Protein AF-A0A7C6UZV5-F1 (afdb_monomer)

Radius of gyration: 51.2 Å; Cα contacts (8 Å, |Δi|>4): 213; chains: 1; bounding box: 109×42×139 Å

Secondary structure (DSSP, 8-state):
-HHHHHHHHHHHHHHHHHHHHHHHHHHHHHHHHHHHHHHHHHHHHHHHHHHHHHHHHHHHHHHHHHHHHHHHHHHHHHHHHHHHHHHHHHHHHHHHHHHHHHHHHHHHHHH-SHHHHHHHHHHHHHHHTT-HHHHHHTB---TTSSS----HHHHHHHHHHHEEEEEEEEEEEEPGGG-GGGTTSEEEEEEEEEEEPTT---TTS-PPSEEEEEEEEEEEETTTTEEEEEEEE---

Foldseek 3Di:
DVVVVVVVVVVVVVVVVVVVVVVVVVVVVVVVVVVVVVVVVVVVVVVVVVVVVVVVVVVVVVVVVVVVVVVVVVVVVVVVVVVVVVVVVVVVVVVVLLVVLVVVVVVCVVVDCVQLVVLVVVLQVCLLVLVLVSNLVLEDADPPPPDPPDDSVRSSVCSVQFFNHKDWPDKDWDRQPPDPPQRSWGKIWTKIQTDTDPPDPDCPPVDDHGIDIKIWTWDQDPVVRGIGTHDIGDDD

Solvent-accessible surface area (backbone atoms only — not comparable to full-atom values): 13038 Å² total; per-residue (Å²): 110,73,70,56,54,52,52,53,52,50,53,51,50,52,53,51,51,54,52,51,50,52,53,50,50,54,48,54,52,51,51,53,52,48,53,50,52,49,53,50,50,55,51,50,52,52,49,53,55,50,53,52,50,51,52,53,50,51,53,51,49,48,54,51,51,53,50,53,51,50,52,51,51,49,53,50,52,57,49,52,54,49,48,52,51,51,52,54,50,49,52,52,49,50,56,51,49,52,54,49,41,55,48,51,53,52,48,41,69,72,73,50,54,65,76,58,50,44,36,56,48,52,31,43,52,20,52,56,71,67,38,36,72,59,27,49,72,38,44,52,73,44,93,86,43,96,63,78,86,64,51,74,64,58,49,34,54,49,47,68,49,41,44,60,40,64,41,81,76,46,76,43,83,50,69,58,90,79,39,88,93,46,65,80,53,49,36,30,44,33,33,34,39,29,41,57,34,88,91,50,92,64,81,78,61,90,72,56,74,39,81,37,73,34,39,35,31,49,43,77,37,80,91,74,74,40,54,24,38,36,45,78,44,64,90,129

Nearest PDB structures (foldseek):
  7aed-assembly1_A  TM=4.979E-01  e=3.899E-02  Enterococcus faecalis
  7aed-assembly1_B  TM=4.874E-01  e=8.347E-02  Enterococcus faecalis

Mean predicted aligned error: 13.05 Å

Structure (mmCIF, N/CA/C/O backbone):
data_AF-A0A7C6UZV5-F1
#
_entry.id   AF-A0A7C6UZV5-F1
#
loop_
_atom_site.group_PDB
_atom_site.id
_atom_site.type_symbol
_atom_site.label_atom_id
_atom_site.label_alt_id
_atom_site.label_comp_id
_atom_site.label_asym_id
_atom_site.label_entity_id
_atom_site.label_seq_id
_atom_site.pdbx_PDB_ins_code
_atom_site.Cartn_x
_atom_site.Cartn_y
_atom_site.Cartn_z
_atom_site.occupancy
_atom_site.B_iso_or_equiv
_atom_site.auth_seq_id
_atom_site.auth_comp_id
_atom_site.auth_asym_id
_atom_site.auth_atom_id
_atom_site.pdbx_PDB_model_num
ATOM 1 N N . MET A 1 1 ? 84.292 -11.876 -99.675 1.00 59.47 1 MET A N 1
ATOM 2 C CA . MET A 1 1 ? 83.113 -10.995 -99.495 1.00 59.47 1 MET A CA 1
ATOM 3 C C . MET A 1 1 ? 81.825 -11.752 -99.146 1.00 59.47 1 MET A C 1
ATOM 5 O O . MET A 1 1 ? 81.249 -11.429 -98.121 1.00 59.47 1 MET A O 1
ATOM 9 N N . LYS A 1 2 ? 81.407 -12.809 -99.872 1.00 67.00 2 LYS A N 1
ATOM 10 C CA . LYS A 1 2 ? 80.169 -13.574 -99.559 1.00 67.00 2 LYS A CA 1
ATOM 11 C C . LYS A 1 2 ? 80.107 -14.186 -98.138 1.00 67.00 2 LYS A C 1
ATOM 13 O O . LYS A 1 2 ? 79.058 -14.149 -97.511 1.00 67.00 2 LYS A O 1
ATOM 18 N N . LYS A 1 3 ? 81.233 -14.687 -97.603 1.00 72.75 3 LYS A N 1
ATOM 19 C CA . LYS A 1 3 ? 81.310 -15.270 -96.242 1.00 72.75 3 LYS A CA 1
ATOM 20 C C . LYS A 1 3 ? 81.143 -14.235 -95.113 1.00 72.75 3 LYS A C 1
ATOM 22 O O . LYS A 1 3 ? 80.551 -14.556 -94.096 1.00 72.75 3 LYS A 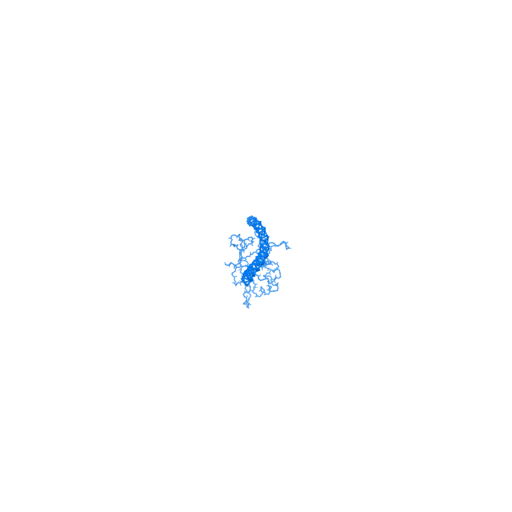O 1
ATOM 27 N N . LEU A 1 4 ? 81.623 -13.001 -95.305 1.00 78.50 4 LEU A N 1
ATOM 28 C CA . LEU A 1 4 ? 81.478 -11.919 -94.318 1.00 78.50 4 LEU A CA 1
ATOM 29 C C . LEU A 1 4 ? 80.046 -11.380 -94.279 1.00 78.50 4 LEU A C 1
ATOM 31 O O . LEU A 1 4 ? 79.516 -11.160 -93.198 1.00 78.50 4 LEU A O 1
ATOM 35 N N . VAL A 1 5 ? 79.396 -11.248 -95.441 1.00 81.44 5 VAL A N 1
ATOM 36 C CA . VAL A 1 5 ? 77.974 -10.870 -95.521 1.00 81.44 5 VAL A CA 1
ATOM 37 C C . VAL A 1 5 ? 77.102 -11.879 -94.768 1.00 81.44 5 VAL A C 1
ATOM 39 O O . VAL A 1 5 ? 76.238 -11.475 -94.002 1.00 81.44 5 VAL A O 1
ATOM 42 N N . LEU A 1 6 ? 77.375 -13.181 -94.908 1.00 84.06 6 LEU A N 1
ATOM 43 C CA . LEU A 1 6 ? 76.650 -14.230 -94.183 1.00 84.06 6 LEU A CA 1
ATOM 44 C C . LEU A 1 6 ? 76.787 -14.092 -92.654 1.00 84.06 6 LEU A C 1
ATOM 46 O O . LEU A 1 6 ? 75.797 -14.229 -91.944 1.00 84.06 6 LEU A O 1
ATOM 50 N N . ILE A 1 7 ? 77.994 -13.798 -92.157 1.00 86.00 7 ILE A N 1
ATOM 51 C CA . ILE A 1 7 ? 78.267 -13.618 -90.719 1.00 86.00 7 ILE A CA 1
ATOM 52 C C . ILE A 1 7 ? 77.548 -12.378 -90.174 1.00 86.00 7 ILE A C 1
ATOM 54 O O . ILE A 1 7 ? 76.948 -12.440 -89.104 1.00 86.00 7 ILE A O 1
ATOM 58 N N . VAL A 1 8 ? 77.562 -11.267 -90.917 1.00 86.38 8 VAL A N 1
ATOM 59 C CA . VAL A 1 8 ? 76.868 -10.027 -90.527 1.00 86.38 8 VAL A CA 1
ATOM 60 C C . VAL A 1 8 ? 75.351 -10.227 -90.498 1.00 86.38 8 VAL A C 1
ATOM 62 O O . VAL A 1 8 ? 74.698 -9.799 -89.551 1.00 86.38 8 VAL A O 1
ATOM 65 N N . VAL A 1 9 ? 74.787 -10.929 -91.487 1.00 86.06 9 VAL A N 1
ATOM 66 C CA . VAL A 1 9 ? 73.356 -11.274 -91.510 1.00 86.06 9 VAL A CA 1
ATOM 67 C C . VAL A 1 9 ? 72.989 -12.195 -90.341 1.00 86.06 9 VAL A C 1
ATOM 69 O O . VAL A 1 9 ? 71.947 -12.000 -89.721 1.00 86.06 9 VAL A O 1
ATOM 72 N N . TRP A 1 10 ? 73.854 -13.149 -89.985 1.00 88.88 10 TRP A N 1
ATOM 73 C CA . TRP A 1 10 ? 73.653 -14.015 -88.818 1.00 88.88 10 TRP A CA 1
ATOM 74 C C . TRP A 1 10 ? 73.690 -13.251 -87.491 1.00 88.88 10 TRP A C 1
ATOM 76 O O . TRP A 1 10 ? 72.832 -13.472 -86.641 1.00 88.88 10 TRP A O 1
ATOM 86 N N . LEU A 1 11 ? 74.638 -12.326 -87.316 1.00 88.50 11 LEU A N 1
ATOM 87 C CA . LEU A 1 11 ? 74.699 -11.459 -86.134 1.00 88.50 11 LEU A CA 1
ATOM 88 C C . LEU A 1 11 ? 73.460 -10.570 -86.014 1.00 88.50 11 LEU A C 1
ATOM 90 O O . LEU A 1 11 ? 72.931 -10.407 -84.918 1.00 88.50 11 LEU A O 1
ATOM 94 N N . LEU A 1 12 ? 72.972 -10.035 -87.136 1.00 88.38 12 LEU A N 1
ATOM 95 C CA . LEU A 1 12 ? 71.755 -9.230 -87.166 1.00 88.38 12 LEU A CA 1
ATOM 96 C C . LEU A 1 12 ? 70.527 -10.071 -86.799 1.00 88.38 12 LEU A C 1
ATOM 98 O O . LEU A 1 12 ? 69.726 -9.638 -85.978 1.00 88.38 12 LEU A O 1
ATOM 102 N N . LEU A 1 13 ? 70.410 -11.292 -87.331 1.00 89.38 13 LEU A N 1
ATOM 103 C CA . LEU A 1 13 ? 69.350 -12.228 -86.946 1.00 89.38 13 LEU A CA 1
ATOM 104 C C . LEU A 1 13 ? 69.392 -12.547 -85.449 1.00 89.38 13 LEU A C 1
ATOM 106 O O . LEU A 1 13 ? 68.361 -12.457 -84.790 1.00 89.38 13 LEU A O 1
ATOM 110 N N . ILE A 1 14 ? 70.566 -12.859 -84.892 1.00 91.44 14 ILE A N 1
ATOM 111 C CA . ILE A 1 14 ? 70.721 -13.120 -83.453 1.00 91.44 14 ILE A CA 1
ATOM 112 C C . ILE A 1 14 ? 70.315 -11.890 -82.632 1.00 91.44 14 ILE A C 1
ATOM 114 O O . ILE A 1 14 ? 69.563 -12.028 -81.671 1.00 91.44 14 ILE A O 1
ATOM 118 N N . ALA A 1 15 ? 70.753 -10.690 -83.020 1.00 90.50 15 ALA A N 1
ATOM 119 C CA . ALA A 1 15 ? 70.373 -9.453 -82.340 1.00 90.50 15 ALA A CA 1
ATOM 120 C C . ALA A 1 15 ? 68.851 -9.229 -82.370 1.00 90.50 15 ALA A C 1
ATOM 122 O O . ALA A 1 15 ? 68.259 -8.895 -81.345 1.00 90.50 15 ALA A O 1
ATOM 123 N N . VAL A 1 16 ? 68.204 -9.486 -83.511 1.00 91.12 16 VAL A N 1
ATOM 124 C CA . VAL A 1 16 ? 66.741 -9.432 -83.645 1.00 91.12 16 VAL A CA 1
ATOM 125 C C . VAL A 1 16 ? 66.068 -10.456 -82.730 1.00 91.12 16 VAL A C 1
ATOM 127 O O . VAL A 1 16 ? 65.124 -10.101 -82.033 1.00 91.12 16 VAL A O 1
ATOM 130 N N . PHE A 1 17 ? 66.564 -11.694 -82.659 1.00 93.00 17 PHE A N 1
ATOM 131 C CA . PHE A 1 17 ? 66.017 -12.716 -81.759 1.00 93.00 17 PHE A CA 1
ATOM 132 C C . PHE A 1 17 ? 66.157 -12.345 -80.278 1.00 93.00 17 PHE A C 1
ATOM 134 O O . PHE A 1 17 ? 65.220 -12.563 -79.515 1.00 93.00 17 PHE A O 1
ATOM 141 N N . VAL A 1 18 ? 67.283 -11.754 -79.865 1.00 91.19 18 VAL A N 1
ATOM 142 C CA . VAL A 1 18 ? 67.487 -11.293 -78.480 1.00 91.19 18 VAL A CA 1
ATOM 143 C C . VAL A 1 18 ? 66.518 -10.161 -78.133 1.00 91.19 18 VAL A C 1
ATOM 145 O O . VAL A 1 18 ? 65.875 -10.212 -77.087 1.00 91.19 18 VAL A O 1
ATOM 148 N N . VAL A 1 19 ? 66.362 -9.174 -79.021 1.00 92.69 19 VAL A N 1
ATOM 149 C CA . VAL A 1 19 ? 65.417 -8.062 -78.823 1.00 92.69 19 VAL A CA 1
ATOM 150 C C . VAL A 1 19 ? 63.972 -8.561 -78.801 1.00 92.69 19 VAL A C 1
ATOM 152 O O . VAL A 1 19 ? 63.205 -8.151 -77.936 1.00 92.69 19 VAL A O 1
ATOM 155 N N . LEU A 1 20 ? 63.599 -9.476 -79.701 1.00 92.44 20 LEU A N 1
ATOM 156 C CA . LEU A 1 20 ? 62.264 -10.076 -79.717 1.00 92.44 20 LEU A CA 1
ATOM 157 C C . LEU A 1 20 ? 61.981 -10.865 -78.437 1.00 92.44 20 LEU A C 1
ATOM 159 O O . LEU A 1 20 ? 60.900 -10.727 -77.877 1.00 92.44 20 LEU A O 1
ATOM 163 N N . ASN A 1 21 ? 62.943 -11.648 -77.945 1.00 94.12 21 ASN A N 1
ATOM 164 C CA . ASN A 1 21 ? 62.780 -12.394 -76.699 1.00 94.12 21 ASN A CA 1
ATOM 165 C C . ASN A 1 21 ? 62.616 -11.448 -75.496 1.00 94.12 21 ASN A C 1
ATOM 167 O O . ASN A 1 21 ? 61.710 -11.627 -74.689 1.00 94.12 21 ASN A O 1
ATOM 171 N N . TYR A 1 22 ? 63.419 -10.382 -75.427 1.00 93.62 22 TYR A N 1
ATOM 172 C CA . TYR A 1 22 ? 63.267 -9.352 -74.398 1.00 93.62 22 TYR A CA 1
ATOM 173 C C . TYR A 1 22 ? 61.902 -8.652 -74.466 1.00 93.62 22 TYR A C 1
ATOM 175 O O . TYR A 1 22 ? 61.267 -8.455 -73.437 1.00 93.62 22 TYR A O 1
ATOM 183 N N . LEU A 1 23 ? 61.419 -8.316 -75.667 1.00 92.00 23 LEU A N 1
ATOM 184 C CA . LEU A 1 23 ? 60.098 -7.707 -75.853 1.00 92.00 23 LEU A CA 1
ATOM 185 C C . LEU A 1 23 ? 58.957 -8.647 -75.448 1.00 92.00 23 LEU A C 1
ATOM 187 O O . LEU A 1 23 ? 57.962 -8.186 -74.897 1.00 92.00 23 LEU A O 1
ATOM 191 N N . ILE A 1 24 ? 59.087 -9.950 -75.712 1.00 93.31 24 ILE A N 1
ATOM 192 C CA . ILE A 1 24 ? 58.107 -10.950 -75.271 1.00 93.31 24 ILE A CA 1
ATOM 193 C C . ILE A 1 24 ? 58.112 -11.052 -73.744 1.00 93.31 24 ILE A C 1
ATOM 195 O O . ILE A 1 24 ? 57.044 -11.015 -73.141 1.00 93.31 24 ILE A O 1
ATOM 199 N N . TRP A 1 25 ? 59.293 -11.113 -73.126 1.00 94.31 25 TRP A N 1
ATOM 200 C CA . TRP A 1 25 ? 59.437 -11.155 -71.671 1.00 94.31 25 TRP A CA 1
ATOM 201 C C . TRP A 1 25 ? 58.883 -9.894 -70.989 1.00 94.31 25 TRP A C 1
ATOM 203 O O . TRP A 1 25 ? 58.118 -10.003 -70.035 1.00 94.31 25 TRP A O 1
ATOM 213 N N . ASP A 1 26 ? 59.194 -8.703 -71.510 1.00 93.56 26 ASP A N 1
ATOM 214 C CA . ASP A 1 26 ? 58.668 -7.426 -71.005 1.00 93.56 26 ASP A CA 1
ATOM 215 C C . ASP A 1 26 ? 57.141 -7.347 -71.149 1.00 93.56 26 ASP A C 1
ATOM 217 O O . ASP A 1 26 ? 56.450 -6.888 -70.239 1.00 93.56 26 ASP A O 1
ATOM 221 N N . ARG A 1 27 ? 56.590 -7.848 -72.264 1.00 93.56 27 ARG A N 1
ATOM 222 C CA . ARG A 1 27 ? 55.137 -7.930 -72.456 1.00 93.56 27 ARG A CA 1
ATOM 223 C C . ARG A 1 27 ? 54.489 -8.872 -71.444 1.00 93.56 27 ARG A C 1
ATOM 225 O O . ARG A 1 27 ? 53.498 -8.488 -70.837 1.00 93.56 27 ARG A O 1
ATOM 232 N N . GLU A 1 28 ? 55.041 -10.068 -71.253 1.00 92.69 28 GLU A N 1
ATOM 233 C CA . GLU A 1 28 ? 54.502 -11.057 -70.313 1.00 92.69 28 GLU A CA 1
ATOM 234 C C . GLU A 1 28 ? 54.578 -10.557 -68.863 1.00 92.69 28 GLU A C 1
ATOM 236 O O . GLU A 1 28 ? 53.650 -10.765 -68.083 1.00 92.69 28 GLU A O 1
ATOM 241 N N . ASN A 1 29 ? 55.654 -9.853 -68.494 1.00 93.25 29 ASN A N 1
ATOM 242 C CA . ASN A 1 29 ? 55.777 -9.278 -67.158 1.00 93.25 29 ASN A CA 1
ATOM 243 C C . ASN A 1 29 ? 54.750 -8.161 -66.928 1.00 93.25 29 ASN A C 1
ATOM 245 O O . ASN A 1 29 ? 54.089 -8.140 -65.895 1.00 93.25 29 ASN A O 1
ATOM 249 N N . LYS A 1 30 ? 54.548 -7.284 -67.920 1.00 92.12 30 LYS A N 1
ATOM 250 C CA . LYS A 1 30 ? 53.507 -6.245 -67.868 1.00 92.12 30 LYS A CA 1
ATOM 251 C C . LYS A 1 30 ? 52.099 -6.827 -67.809 1.00 92.12 30 LYS A C 1
ATOM 253 O O . LYS A 1 30 ? 51.257 -6.282 -67.110 1.00 92.12 30 LYS A O 1
ATOM 258 N N . GLU A 1 31 ? 51.837 -7.916 -68.525 1.00 93.12 31 GLU A N 1
ATOM 259 C CA . GLU A 1 31 ? 50.54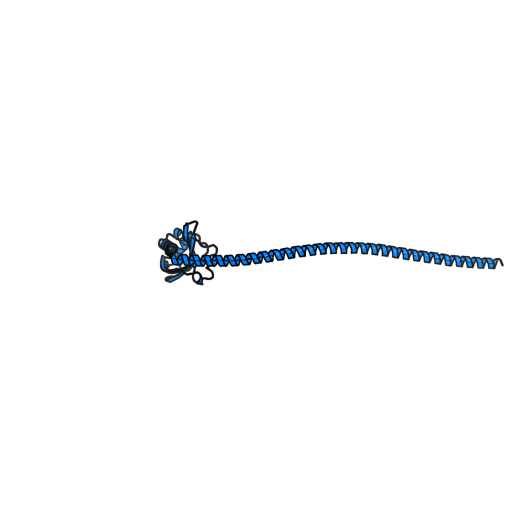4 -8.606 -68.501 1.00 93.12 31 GLU A CA 1
ATOM 260 C C . GLU A 1 31 ? 50.256 -9.195 -67.111 1.00 93.12 31 GLU A C 1
ATOM 262 O O . GLU A 1 31 ? 49.177 -8.971 -66.567 1.00 93.12 31 GLU A O 1
ATOM 267 N N . LYS A 1 32 ? 51.257 -9.819 -66.475 1.00 92.25 32 LYS A N 1
ATOM 268 C CA . LYS A 1 32 ? 51.162 -10.292 -65.081 1.00 92.25 32 LYS A CA 1
ATOM 269 C C . LYS A 1 32 ? 50.958 -9.156 -64.080 1.00 92.25 32 LYS A C 1
ATOM 271 O O . LYS A 1 32 ? 50.173 -9.300 -63.144 1.00 92.25 32 LYS A O 1
ATOM 276 N N . ASP A 1 33 ? 51.643 -8.028 -64.265 1.00 91.88 33 ASP A N 1
ATOM 277 C CA . ASP A 1 33 ? 51.462 -6.850 -63.413 1.00 91.88 33 ASP A CA 1
ATOM 278 C C . ASP A 1 33 ? 50.042 -6.277 -63.555 1.00 91.88 33 ASP A C 1
ATOM 280 O O . ASP A 1 33 ? 49.423 -5.917 -62.554 1.00 91.88 33 ASP A O 1
ATOM 284 N N . ILE A 1 34 ? 49.495 -6.241 -64.777 1.00 91.25 34 ILE A N 1
ATOM 285 C CA . ILE A 1 34 ? 48.116 -5.808 -65.042 1.00 91.25 34 ILE A CA 1
ATOM 286 C C . ILE A 1 34 ? 47.112 -6.759 -64.383 1.00 91.25 34 ILE A C 1
ATOM 288 O O . ILE A 1 34 ? 46.260 -6.283 -63.639 1.00 91.25 34 ILE A O 1
ATOM 292 N N . GLU A 1 35 ? 47.235 -8.077 -64.569 1.00 92.00 35 GLU A N 1
ATOM 293 C CA . GLU A 1 35 ? 46.353 -9.059 -63.913 1.00 92.00 35 GLU A CA 1
ATOM 294 C C . GLU A 1 35 ? 46.406 -8.948 -62.383 1.00 92.00 35 GLU A C 1
ATOM 296 O O . GLU A 1 35 ? 45.376 -8.979 -61.705 1.00 92.00 35 GLU A O 1
ATOM 301 N N . SER A 1 36 ? 47.606 -8.780 -61.821 1.00 91.50 36 SER A N 1
ATOM 302 C CA . SER A 1 36 ? 47.796 -8.583 -60.383 1.00 91.50 36 SER A CA 1
ATOM 303 C C . SER A 1 36 ? 47.065 -7.330 -59.898 1.00 91.50 36 SER A C 1
ATOM 305 O O . SER A 1 36 ? 46.286 -7.398 -58.942 1.00 91.50 36 SER A O 1
ATOM 307 N N . LEU A 1 37 ? 47.240 -6.202 -60.596 1.00 90.50 37 LEU A N 1
ATOM 308 C CA . LEU A 1 37 ? 46.565 -4.943 -60.284 1.00 90.50 37 LEU A CA 1
ATOM 309 C C . LEU A 1 37 ? 45.044 -5.039 -60.440 1.00 90.50 37 LEU A C 1
ATOM 311 O O . LEU A 1 37 ? 44.319 -4.519 -59.591 1.00 90.50 37 LEU A O 1
ATOM 315 N N . GLU A 1 38 ? 44.544 -5.720 -61.470 1.00 91.06 38 GLU A N 1
ATOM 316 C CA . GLU A 1 38 ? 43.113 -5.964 -61.664 1.00 91.06 38 GLU A CA 1
ATOM 317 C C . GLU A 1 38 ? 42.532 -6.819 -60.535 1.00 91.06 38 GLU A C 1
ATOM 319 O O . GLU A 1 38 ? 41.488 -6.467 -59.980 1.00 91.06 38 GLU A O 1
ATOM 324 N N . SER A 1 39 ? 43.230 -7.882 -60.123 1.00 88.25 39 SER A N 1
ATOM 325 C CA . SER A 1 39 ? 42.804 -8.732 -59.005 1.00 88.25 39 SER A CA 1
ATOM 326 C C . SER A 1 39 ? 42.767 -7.963 -57.679 1.00 88.25 39 SER A C 1
ATOM 328 O O . SER A 1 39 ? 41.801 -8.075 -56.917 1.00 88.25 39 SER A O 1
ATOM 330 N N . LEU A 1 40 ? 43.775 -7.119 -57.424 1.00 90.56 40 LEU A N 1
ATOM 331 C CA . LEU A 1 40 ? 43.843 -6.265 -56.242 1.00 90.56 40 LEU A CA 1
ATOM 332 C C . LEU A 1 40 ? 42.727 -5.224 -56.260 1.00 90.56 40 LEU A C 1
ATOM 334 O O . LEU A 1 40 ? 42.087 -4.994 -55.238 1.00 90.56 40 LEU A O 1
ATOM 338 N N . ASN A 1 41 ? 42.448 -4.625 -57.416 1.00 91.38 41 ASN A N 1
ATOM 339 C CA . ASN A 1 41 ? 41.370 -3.658 -57.563 1.00 91.38 41 ASN A CA 1
ATOM 340 C C . ASN A 1 41 ? 39.993 -4.313 -57.358 1.00 91.38 41 ASN A C 1
ATOM 342 O O . ASN A 1 41 ? 39.162 -3.790 -56.617 1.00 91.38 41 ASN A O 1
ATOM 346 N N . ALA A 1 42 ? 39.770 -5.500 -57.928 1.00 89.12 42 ALA A N 1
ATOM 347 C CA . ALA A 1 42 ? 38.547 -6.274 -57.725 1.00 89.12 42 ALA A CA 1
ATOM 348 C C . ALA A 1 42 ? 38.352 -6.658 -56.244 1.00 89.12 42 ALA A C 1
ATOM 350 O O . ALA A 1 42 ? 37.267 -6.453 -55.686 1.00 89.12 42 ALA A O 1
ATOM 351 N N . SER A 1 43 ? 39.411 -7.130 -55.579 1.00 90.12 43 SER A N 1
ATOM 352 C CA . SER A 1 43 ? 39.421 -7.442 -54.142 1.00 90.12 43 SER A CA 1
ATOM 353 C C . SER A 1 43 ? 39.141 -6.209 -53.273 1.00 90.12 43 SER A C 1
ATOM 355 O O . SER A 1 43 ? 38.274 -6.237 -52.392 1.00 90.12 43 SER A O 1
ATOM 357 N N . ASN A 1 44 ? 39.803 -5.087 -53.564 1.00 90.50 44 ASN A N 1
ATOM 358 C CA . ASN A 1 44 ? 39.600 -3.827 -52.854 1.00 90.50 44 ASN A CA 1
ATOM 359 C C . ASN A 1 44 ? 38.178 -3.298 -53.050 1.00 90.50 44 ASN A C 1
ATOM 361 O O . ASN A 1 44 ? 37.546 -2.888 -52.080 1.00 90.50 44 ASN A O 1
ATOM 365 N N . SER A 1 45 ? 37.631 -3.370 -54.267 1.00 89.62 45 SER A N 1
ATOM 366 C CA . SER A 1 45 ? 36.246 -2.966 -54.541 1.00 89.62 45 SER A CA 1
ATOM 367 C C . SER A 1 45 ? 35.240 -3.801 -53.740 1.00 89.62 45 SER A C 1
ATOM 369 O O . SER A 1 45 ? 34.296 -3.259 -53.162 1.00 89.62 45 SER A O 1
ATOM 371 N N . SER A 1 46 ? 35.491 -5.108 -53.620 1.00 89.56 46 SER A N 1
ATOM 372 C CA . SER A 1 46 ? 34.652 -6.032 -52.853 1.00 89.56 46 SER A CA 1
ATOM 373 C C . SER A 1 46 ? 34.715 -5.729 -51.354 1.00 89.56 46 SER A C 1
ATOM 375 O O . SER A 1 46 ? 33.681 -5.689 -50.685 1.00 89.56 46 SER A O 1
ATOM 377 N N . SER A 1 47 ? 35.914 -5.447 -50.837 1.00 91.44 47 SER A N 1
ATOM 378 C CA . SER A 1 47 ? 36.133 -5.038 -49.445 1.00 91.44 47 SER A CA 1
ATOM 379 C C . SER A 1 47 ? 35.458 -3.701 -49.129 1.00 91.44 47 SER A C 1
ATOM 381 O O . SER A 1 47 ? 34.762 -3.591 -48.122 1.00 91.44 47 SER A O 1
ATOM 383 N N . ILE A 1 48 ? 35.578 -2.706 -50.013 1.00 92.25 48 ILE A N 1
ATOM 384 C CA . ILE A 1 48 ? 34.906 -1.405 -49.873 1.00 92.25 48 ILE A CA 1
ATOM 385 C C . ILE A 1 48 ? 33.384 -1.587 -49.847 1.00 92.25 48 ILE A C 1
ATOM 387 O O . ILE A 1 48 ? 32.711 -0.999 -49.004 1.00 92.25 48 ILE A O 1
ATOM 391 N N . ALA A 1 49 ? 32.828 -2.435 -50.715 1.00 92.06 49 ALA A N 1
ATOM 392 C CA . ALA A 1 49 ? 31.395 -2.721 -50.724 1.00 92.06 49 ALA A CA 1
ATOM 393 C C . ALA A 1 49 ? 30.923 -3.464 -49.458 1.00 92.06 49 ALA A C 1
ATOM 395 O O . ALA A 1 49 ? 29.800 -3.254 -48.993 1.00 92.06 49 ALA A O 1
ATOM 396 N N . ALA A 1 50 ? 31.750 -4.345 -48.886 1.00 93.19 50 ALA A N 1
ATOM 397 C CA . ALA A 1 50 ? 31.458 -5.003 -47.613 1.00 93.19 50 ALA A CA 1
ATOM 398 C C . ALA A 1 50 ? 31.465 -4.003 -46.446 1.00 93.19 50 ALA A C 1
ATOM 400 O O . ALA A 1 50 ? 30.473 -3.916 -45.724 1.00 93.19 50 ALA A O 1
ATOM 401 N N . LEU A 1 51 ? 32.517 -3.187 -46.333 1.00 93.94 51 LEU A N 1
ATOM 402 C CA . LEU A 1 51 ? 32.629 -2.141 -45.312 1.00 93.94 51 LEU A CA 1
ATOM 403 C C . LEU A 1 51 ? 31.517 -1.094 -45.439 1.00 93.94 51 LEU A C 1
ATOM 405 O O . LEU A 1 51 ? 30.946 -0.680 -44.438 1.00 93.94 51 LEU A O 1
ATOM 409 N N . GLY A 1 52 ? 31.139 -0.706 -46.660 1.00 94.44 52 GLY A N 1
ATOM 410 C CA . GLY A 1 52 ? 30.018 0.207 -46.891 1.00 94.44 52 GLY A CA 1
ATOM 411 C C . GLY A 1 52 ? 28.681 -0.352 -46.392 1.00 94.44 52 GLY A C 1
ATOM 412 O O . GLY A 1 52 ? 27.876 0.383 -45.823 1.00 94.44 52 GLY A O 1
ATOM 413 N N . ARG A 1 53 ? 28.447 -1.664 -46.540 1.00 94.00 53 ARG A N 1
ATOM 414 C CA . ARG A 1 53 ? 27.266 -2.327 -45.958 1.00 94.00 53 ARG A CA 1
ATOM 415 C C . ARG A 1 53 ? 27.312 -2.335 -44.434 1.00 94.00 53 ARG A C 1
ATOM 417 O O . ARG A 1 53 ? 26.292 -2.076 -43.805 1.00 94.00 53 ARG A O 1
ATOM 424 N N . GLU A 1 54 ? 28.475 -2.604 -43.851 1.00 95.25 54 GLU A N 1
ATOM 425 C CA . GLU A 1 54 ? 28.657 -2.592 -42.399 1.00 95.25 54 GLU A CA 1
ATOM 426 C C . GLU A 1 54 ? 28.422 -1.196 -41.807 1.00 95.25 54 GLU A C 1
ATOM 428 O O . GLU A 1 54 ? 27.661 -1.063 -40.852 1.00 95.25 54 GLU A O 1
ATOM 433 N N . ILE A 1 55 ? 28.962 -0.148 -42.437 1.00 95.75 55 ILE A N 1
ATOM 434 C CA . ILE A 1 55 ? 28.720 1.250 -42.052 1.00 95.75 55 ILE A CA 1
ATOM 435 C C . ILE A 1 55 ? 27.223 1.573 -42.096 1.00 95.75 55 ILE A C 1
ATOM 437 O O . ILE A 1 55 ? 26.686 2.090 -41.121 1.00 95.75 55 ILE A O 1
ATOM 441 N N . ASN A 1 56 ? 26.524 1.215 -43.177 1.00 95.31 56 ASN A N 1
ATOM 442 C CA . ASN A 1 56 ? 25.082 1.459 -43.291 1.00 95.31 56 ASN A CA 1
ATOM 443 C C . ASN A 1 56 ? 24.271 0.724 -42.210 1.00 95.31 56 ASN A C 1
ATOM 445 O O . ASN A 1 56 ? 23.301 1.272 -41.676 1.00 95.31 56 ASN A O 1
ATOM 449 N N . ASN A 1 57 ? 24.662 -0.507 -41.870 1.00 96.38 57 ASN A N 1
ATOM 450 C CA . ASN A 1 57 ? 24.025 -1.269 -40.797 1.00 96.38 57 ASN A CA 1
ATOM 451 C C . ASN A 1 57 ? 24.250 -0.597 -39.438 1.00 96.38 57 ASN A C 1
ATOM 453 O O . ASN A 1 57 ? 23.287 -0.391 -38.701 1.00 96.38 57 ASN A O 1
ATOM 457 N N . LEU A 1 58 ? 25.488 -0.191 -39.142 1.00 95.69 58 LEU A N 1
ATOM 458 C CA . LEU A 1 58 ? 25.836 0.518 -37.909 1.00 95.69 58 LEU A CA 1
ATOM 459 C C . LEU A 1 58 ? 25.122 1.870 -37.805 1.00 95.69 58 LEU A C 1
ATOM 461 O O . LEU A 1 58 ? 24.637 2.225 -36.734 1.00 95.69 58 LEU A O 1
ATOM 465 N N . GLU A 1 59 ? 24.993 2.619 -38.901 1.00 95.88 59 GLU A N 1
ATOM 466 C CA . GLU A 1 59 ? 24.224 3.867 -38.921 1.00 95.88 59 GLU A CA 1
ATOM 467 C C . GLU A 1 59 ? 22.734 3.635 -38.655 1.00 95.88 59 GLU A C 1
ATOM 469 O O . GLU A 1 59 ? 22.098 4.410 -37.937 1.00 95.88 59 GLU A O 1
ATOM 474 N N . THR A 1 60 ? 22.172 2.565 -39.218 1.00 96.69 60 THR A N 1
ATOM 475 C CA . THR A 1 60 ? 20.770 2.191 -38.999 1.00 96.69 60 THR A CA 1
ATOM 476 C C . THR A 1 60 ? 20.542 1.784 -37.546 1.00 96.69 60 THR A C 1
ATOM 478 O O . THR A 1 60 ? 19.586 2.238 -36.915 1.00 96.69 60 THR A O 1
ATOM 481 N N . GLU A 1 61 ? 21.441 0.977 -36.984 1.00 96.50 61 GLU A N 1
ATOM 482 C CA . GLU A 1 61 ? 21.377 0.559 -35.588 1.00 96.50 61 GLU A CA 1
ATOM 483 C C . GLU A 1 61 ? 21.554 1.740 -34.631 1.00 96.50 61 GLU A C 1
ATOM 485 O O . GLU A 1 61 ? 20.772 1.885 -33.693 1.00 96.50 61 GLU A O 1
ATOM 490 N N . LYS A 1 62 ? 22.498 2.641 -34.918 1.00 96.06 62 LYS A N 1
ATOM 491 C CA . LYS A 1 62 ? 22.687 3.878 -34.157 1.00 96.06 62 LYS A CA 1
ATOM 492 C C . LYS A 1 62 ? 21.407 4.712 -34.123 1.00 96.06 62 LYS A C 1
ATOM 494 O O . LYS A 1 62 ? 20.981 5.113 -33.044 1.00 96.06 62 LYS A O 1
ATOM 499 N N . LYS A 1 63 ? 20.757 4.930 -35.272 1.00 96.94 63 LYS A N 1
ATOM 500 C CA . LYS A 1 63 ? 19.484 5.673 -35.339 1.00 96.94 63 LYS A CA 1
ATOM 501 C C . LYS A 1 63 ? 18.378 4.994 -34.531 1.00 96.94 63 LYS A C 1
ATOM 503 O O . LYS A 1 63 ? 17.613 5.673 -33.849 1.00 96.94 63 LYS A O 1
ATO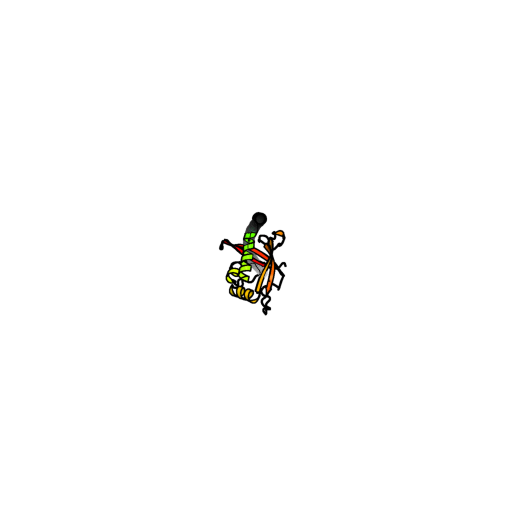M 508 N N . ARG A 1 64 ? 18.298 3.659 -34.580 1.00 97.19 64 ARG A N 1
ATOM 509 C CA . ARG A 1 64 ? 17.346 2.883 -33.770 1.00 97.19 64 ARG A CA 1
ATOM 510 C C . ARG A 1 64 ? 17.602 3.086 -32.276 1.00 97.19 64 ARG A C 1
ATOM 512 O O . ARG A 1 64 ? 16.671 3.418 -31.551 1.00 97.19 64 ARG A O 1
ATOM 519 N N . MET A 1 65 ? 18.853 2.952 -31.836 1.00 96.12 65 MET A N 1
ATOM 520 C CA . MET A 1 65 ? 19.240 3.163 -30.438 1.00 96.12 65 MET A CA 1
ATOM 521 C C . MET A 1 65 ? 18.972 4.601 -29.976 1.00 96.12 65 MET A C 1
ATOM 523 O O . MET A 1 65 ? 18.495 4.805 -28.865 1.00 96.12 65 MET A O 1
ATOM 527 N N . GLU A 1 66 ? 19.227 5.605 -30.816 1.00 97.06 66 GLU A N 1
ATOM 528 C CA . GLU A 1 66 ? 18.910 7.006 -30.509 1.00 97.06 66 GLU A CA 1
ATOM 529 C C . GLU A 1 66 ? 17.401 7.223 -30.310 1.00 97.06 66 GLU A C 1
ATOM 531 O O . GLU A 1 66 ? 17.006 7.913 -29.367 1.00 97.06 66 GLU A O 1
ATOM 536 N N . SER A 1 67 ? 16.560 6.593 -31.139 1.00 96.62 67 SER A N 1
ATOM 537 C CA . SER A 1 67 ? 15.101 6.618 -30.971 1.00 96.62 67 SER A CA 1
ATOM 538 C C . SER A 1 67 ? 14.668 5.934 -29.675 1.00 96.62 67 SER A C 1
ATOM 540 O O . SER A 1 67 ? 13.892 6.503 -28.914 1.00 96.62 67 SER A O 1
ATOM 542 N N . GLU A 1 68 ? 15.205 4.747 -29.381 1.00 97.19 68 GLU A N 1
ATOM 543 C CA . GLU A 1 68 ? 14.904 4.021 -28.141 1.00 97.19 68 GLU A CA 1
ATOM 544 C C . GLU A 1 68 ? 15.316 4.836 -26.904 1.00 97.19 68 GLU A C 1
ATOM 546 O O . GLU A 1 68 ? 14.561 4.928 -25.937 1.00 97.19 68 GLU A O 1
ATOM 551 N N . ILE A 1 69 ? 16.478 5.497 -26.940 1.00 96.94 69 ILE A N 1
ATOM 552 C CA . ILE A 1 69 ? 16.932 6.394 -25.868 1.00 96.94 69 ILE A CA 1
ATOM 553 C C . ILE A 1 69 ? 15.971 7.572 -25.697 1.00 96.94 69 ILE A C 1
ATOM 555 O O . ILE A 1 69 ? 15.683 7.961 -24.563 1.00 96.94 69 ILE A O 1
ATOM 559 N N . PHE A 1 70 ? 15.487 8.162 -26.790 1.00 97.75 70 PHE A N 1
ATOM 560 C CA . PHE A 1 70 ? 14.523 9.257 -26.729 1.00 97.75 70 PHE A CA 1
ATOM 561 C C . PHE A 1 70 ? 13.202 8.810 -26.088 1.00 97.75 70 PHE A C 1
ATOM 563 O O . PHE A 1 70 ? 12.724 9.460 -25.155 1.00 97.75 70 PHE A O 1
ATOM 570 N N . ASP A 1 71 ? 12.663 7.670 -26.519 1.00 97.44 71 ASP A N 1
ATOM 571 C CA . ASP A 1 71 ? 11.415 7.120 -25.987 1.00 97.44 71 ASP A CA 1
ATOM 572 C C . ASP A 1 71 ? 11.544 6.745 -24.506 1.00 97.44 71 ASP A C 1
ATOM 574 O O . ASP A 1 71 ? 10.662 7.052 -23.698 1.00 97.44 71 ASP A O 1
ATOM 578 N N . LEU A 1 72 ? 12.673 6.144 -24.114 1.00 97.12 72 LEU A N 1
ATOM 579 C CA . LEU A 1 72 ? 12.963 5.825 -2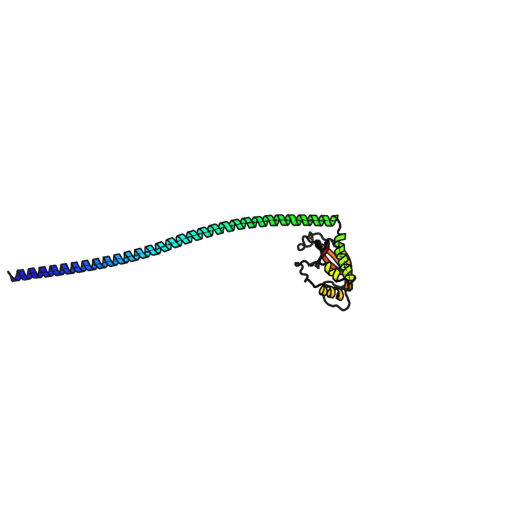2.717 1.00 97.12 72 LEU A CA 1
ATOM 580 C C . LEU A 1 72 ? 13.097 7.085 -21.860 1.00 97.12 72 LEU A C 1
ATOM 582 O O . LEU A 1 72 ? 12.540 7.127 -20.765 1.00 97.12 72 LEU A O 1
ATOM 586 N N . LYS A 1 73 ? 13.776 8.129 -22.348 1.00 97.38 73 LYS A N 1
ATOM 587 C CA . LYS A 1 73 ? 13.877 9.414 -21.636 1.00 97.38 73 LYS A CA 1
ATOM 588 C C . LYS A 1 73 ? 12.514 10.060 -21.436 1.00 97.38 73 LYS A C 1
ATOM 590 O O . LYS A 1 73 ? 12.232 10.545 -20.345 1.00 97.38 73 LYS A O 1
ATOM 595 N N . LYS A 1 74 ? 11.660 10.029 -22.461 1.00 97.50 74 LYS A N 1
ATOM 596 C CA . LYS A 1 74 ? 10.287 10.524 -22.352 1.00 97.50 74 LYS A CA 1
ATOM 597 C C . LYS A 1 74 ? 9.505 9.742 -21.297 1.00 97.50 74 LYS A C 1
ATOM 599 O O . LYS A 1 74 ? 8.909 10.344 -20.415 1.00 97.50 74 LYS A O 1
ATOM 604 N N . LYS A 1 75 ? 9.585 8.410 -21.329 1.00 97.06 75 LYS A N 1
ATOM 605 C CA . LYS A 1 75 ? 8.918 7.550 -20.346 1.00 97.06 75 LYS A CA 1
ATOM 606 C C . LYS A 1 75 ? 9.409 7.795 -18.916 1.00 97.06 75 LYS A C 1
ATOM 608 O O . LYS A 1 75 ? 8.598 7.755 -17.999 1.00 97.06 75 LYS A O 1
ATOM 613 N N . ILE A 1 76 ? 10.707 8.036 -18.721 1.00 97.25 76 ILE A N 1
ATOM 614 C CA . ILE A 1 76 ? 11.264 8.402 -17.410 1.00 97.25 76 ILE A CA 1
ATOM 615 C C . ILE A 1 76 ? 10.650 9.718 -16.929 1.00 97.25 76 ILE A C 1
ATOM 617 O O . ILE A 1 76 ? 10.125 9.750 -15.823 1.00 97.25 76 ILE A O 1
ATOM 621 N N . SER A 1 77 ? 10.629 10.753 -17.774 1.00 97.31 77 SER A N 1
ATOM 622 C CA . SER A 1 77 ? 10.015 12.044 -17.434 1.00 97.31 77 SER A CA 1
ATOM 623 C C . SER A 1 77 ? 8.533 11.899 -17.070 1.00 97.31 77 SER A C 1
ATOM 625 O O . SER A 1 77 ? 8.099 12.412 -16.044 1.00 97.31 77 SER A O 1
ATOM 627 N N . ASP A 1 78 ? 7.764 11.152 -17.870 1.00 97.38 78 ASP A N 1
ATOM 628 C CA . ASP A 1 78 ? 6.335 10.926 -17.622 1.00 97.38 78 ASP A CA 1
ATOM 629 C C . ASP A 1 78 ? 6.101 10.187 -16.285 1.00 97.38 78 ASP A C 1
ATOM 631 O O . ASP A 1 78 ? 5.146 10.474 -15.559 1.00 97.38 78 ASP A O 1
ATOM 635 N N . LEU A 1 79 ? 6.975 9.231 -15.941 1.00 97.12 79 LEU A N 1
ATOM 636 C CA . LEU A 1 79 ? 6.916 8.497 -14.673 1.00 97.12 79 LEU A CA 1
ATOM 637 C C . LEU A 1 79 ? 7.319 9.363 -13.474 1.00 97.12 79 LEU A C 1
ATOM 639 O O . LEU A 1 79 ? 6.708 9.240 -12.415 1.00 97.12 79 LEU A O 1
ATOM 643 N N . GLU A 1 80 ? 8.320 10.228 -13.620 1.00 97.19 80 GLU A N 1
ATOM 644 C CA . GLU A 1 80 ? 8.731 11.175 -12.578 1.00 97.19 80 GLU A CA 1
ATOM 645 C C . GLU A 1 80 ? 7.602 12.160 -12.248 1.00 97.19 80 GLU A C 1
ATOM 647 O O . GLU A 1 80 ? 7.272 12.349 -11.074 1.00 97.19 80 GLU A O 1
ATOM 652 N N . ASP A 1 81 ? 6.937 12.707 -13.270 1.00 97.00 81 ASP A N 1
ATOM 653 C CA . ASP A 1 81 ? 5.781 13.591 -13.095 1.00 97.00 81 ASP A CA 1
ATOM 654 C C . ASP A 1 81 ? 4.599 12.867 -12.430 1.00 97.00 81 ASP A C 1
ATOM 656 O O . ASP A 1 81 ? 3.954 13.404 -11.520 1.00 97.00 81 ASP A O 1
ATOM 660 N N . ALA A 1 82 ? 4.323 11.623 -12.839 1.00 96.44 82 ALA A N 1
ATOM 661 C CA . ALA A 1 82 ? 3.280 10.802 -12.229 1.00 96.44 82 ALA A CA 1
ATOM 662 C C . ALA A 1 82 ? 3.579 10.488 -10.754 1.00 96.44 82 ALA A C 1
ATOM 664 O O . ALA A 1 82 ? 2.687 10.613 -9.913 1.00 96.44 82 ALA A O 1
ATOM 665 N N . ASN A 1 83 ? 4.824 10.131 -10.428 1.00 96.12 83 ASN A N 1
ATOM 666 C CA . ASN A 1 83 ? 5.249 9.869 -9.053 1.00 96.12 83 ASN A CA 1
ATOM 667 C C . ASN A 1 83 ? 5.094 11.109 -8.178 1.00 96.12 83 ASN A C 1
ATOM 669 O O . ASN A 1 83 ? 4.494 11.024 -7.109 1.00 96.12 83 ASN A O 1
ATOM 673 N N . LYS A 1 84 ? 5.546 12.272 -8.655 1.00 96.69 84 LYS A N 1
ATOM 674 C CA . LYS A 1 84 ? 5.398 13.529 -7.919 1.00 96.69 84 LYS A CA 1
ATOM 675 C C . LYS A 1 84 ? 3.931 13.849 -7.630 1.00 96.69 84 LYS A C 1
ATOM 677 O O . LYS A 1 84 ? 3.584 14.230 -6.515 1.00 96.69 84 LYS A O 1
ATOM 682 N N . LYS A 1 85 ? 3.047 13.645 -8.611 1.00 96.62 85 LYS A N 1
ATOM 683 C CA . LYS A 1 85 ? 1.605 13.831 -8.418 1.00 96.62 85 LYS A CA 1
ATOM 684 C C . LYS A 1 85 ? 1.041 12.869 -7.368 1.00 96.62 85 LYS A C 1
ATOM 686 O O . LYS A 1 85 ? 0.271 13.295 -6.512 1.00 96.62 85 LYS A O 1
ATOM 691 N N . ILE A 1 86 ? 1.434 11.596 -7.411 1.00 96.50 86 ILE A N 1
ATOM 692 C CA . ILE A 1 86 ? 1.017 10.593 -6.421 1.00 96.50 86 ILE A CA 1
ATOM 693 C C . ILE A 1 86 ? 1.507 10.974 -5.019 1.00 96.50 86 ILE A C 1
ATOM 695 O O . ILE A 1 86 ? 0.746 10.856 -4.062 1.00 96.50 86 ILE A O 1
ATOM 699 N N . GLU A 1 87 ? 2.741 11.454 -4.875 1.00 95.94 87 GLU A N 1
ATOM 700 C CA . GLU A 1 87 ? 3.277 11.924 -3.592 1.00 95.94 87 GLU A CA 1
ATOM 701 C C . GLU A 1 87 ? 2.491 13.123 -3.043 1.00 95.94 87 GLU A C 1
ATOM 703 O O . GLU A 1 87 ? 2.119 13.137 -1.867 1.00 95.94 87 GLU A O 1
ATOM 708 N N . GLU A 1 88 ? 2.183 14.106 -3.891 1.00 96.00 88 GLU A N 1
ATOM 709 C CA . GLU A 1 88 ? 1.368 15.264 -3.515 1.00 96.00 88 GLU A CA 1
ATOM 710 C C . GLU A 1 88 ? -0.057 14.860 -3.112 1.00 96.00 88 GLU A C 1
ATOM 712 O O . GLU A 1 88 ? -0.580 15.351 -2.106 1.00 96.00 88 GLU A O 1
ATOM 717 N N . ASP A 1 89 ? -0.685 13.956 -3.865 1.00 95.62 89 ASP A N 1
ATOM 718 C CA . ASP A 1 89 ? -2.027 13.452 -3.571 1.00 95.62 89 ASP A CA 1
ATOM 719 C C . ASP A 1 89 ? -2.034 12.612 -2.285 1.00 95.62 89 ASP A C 1
ATOM 721 O O . ASP A 1 89 ? -2.926 12.773 -1.450 1.00 95.62 89 ASP A O 1
ATOM 725 N N . ASN A 1 90 ? -1.011 11.784 -2.056 1.00 94.75 90 ASN A N 1
ATOM 726 C CA . ASN A 1 90 ? -0.844 11.034 -0.811 1.00 94.75 90 ASN A CA 1
ATOM 727 C C . ASN A 1 90 ? -0.698 11.965 0.390 1.00 94.75 90 ASN A C 1
ATOM 729 O O . ASN A 1 90 ? -1.369 11.762 1.401 1.00 94.75 90 ASN A O 1
ATOM 733 N N . LYS A 1 91 ? 0.121 13.016 0.277 1.00 95.19 91 LYS A N 1
ATOM 734 C CA . LYS A 1 91 ? 0.277 14.007 1.345 1.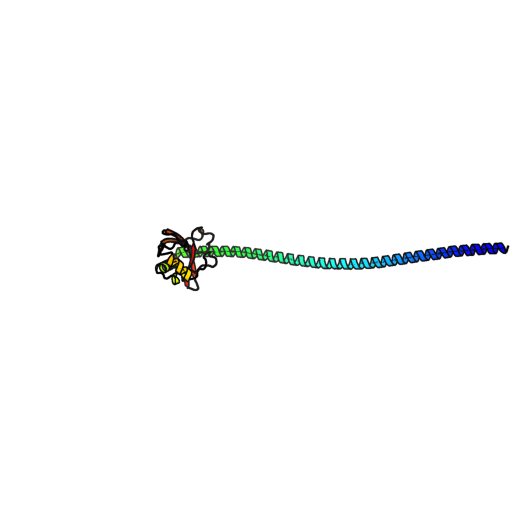00 95.19 91 LYS A CA 1
ATOM 735 C C . LYS A 1 91 ? -1.056 14.681 1.679 1.00 95.19 91 LYS A C 1
ATOM 737 O O . LYS A 1 91 ? -1.444 14.724 2.844 1.00 95.19 91 LYS A O 1
ATOM 742 N N . LYS A 1 92 ? -1.792 15.147 0.664 1.00 95.25 92 LYS A N 1
ATOM 743 C CA . LYS A 1 92 ? -3.125 15.746 0.855 1.00 95.25 92 LYS A CA 1
ATOM 744 C C . LYS A 1 92 ? -4.103 14.763 1.495 1.00 95.25 92 LYS A C 1
ATOM 746 O O . LYS A 1 92 ? -4.857 15.141 2.388 1.00 95.25 92 LYS A O 1
ATOM 751 N N . ASN A 1 93 ? -4.095 13.505 1.061 1.00 93.06 93 ASN A N 1
ATOM 752 C CA . ASN A 1 93 ? -4.965 12.474 1.618 1.00 93.06 93 ASN A CA 1
ATOM 753 C C . ASN A 1 93 ? -4.644 12.190 3.088 1.00 93.06 93 ASN A C 1
ATOM 755 O O . ASN A 1 93 ? -5.572 12.077 3.885 1.00 93.06 93 ASN A O 1
ATOM 759 N N . LEU A 1 94 ? -3.363 12.141 3.465 1.00 89.75 94 LEU A N 1
ATOM 760 C CA . LEU A 1 94 ? -2.945 11.999 4.861 1.00 89.75 94 LEU A CA 1
ATOM 761 C C . LEU A 1 94 ? -3.433 13.174 5.717 1.00 89.75 94 LEU A C 1
ATOM 763 O O . LEU A 1 94 ? -4.024 12.950 6.769 1.00 89.75 94 LEU A O 1
ATOM 767 N N . GLU A 1 95 ? -3.287 14.412 5.237 1.00 90.06 95 GLU A N 1
ATOM 768 C CA . GLU A 1 95 ? -3.800 15.606 5.927 1.00 90.06 95 GLU A CA 1
ATOM 769 C C . GLU A 1 95 ? -5.335 15.581 6.081 1.00 90.06 95 GLU A C 1
ATOM 771 O O . GLU A 1 95 ? -5.879 16.010 7.102 1.00 90.06 95 GLU A O 1
ATOM 776 N N . ILE A 1 96 ? -6.061 15.077 5.075 1.00 90.88 96 ILE A N 1
ATOM 777 C CA . ILE A 1 96 ? -7.521 14.908 5.138 1.00 90.88 96 ILE A CA 1
ATOM 778 C C . ILE A 1 96 ? -7.903 13.829 6.154 1.00 90.88 96 ILE A C 1
ATOM 780 O O . ILE A 1 96 ? -8.853 14.031 6.911 1.00 90.88 96 ILE A O 1
ATOM 784 N N . ILE A 1 97 ? -7.205 12.691 6.161 1.00 87.94 97 ILE A N 1
ATOM 785 C CA . ILE A 1 97 ? -7.452 11.591 7.101 1.00 87.94 97 ILE A CA 1
ATOM 786 C C . ILE A 1 97 ? -7.217 12.072 8.530 1.00 87.94 97 ILE A C 1
ATOM 788 O O . ILE A 1 97 ? -8.113 11.925 9.354 1.00 87.94 97 ILE A O 1
ATOM 792 N N . GLN A 1 98 ? -6.090 12.734 8.797 1.00 85.56 98 GLN A N 1
ATOM 793 C CA . GLN A 1 98 ? -5.776 13.263 10.122 1.00 85.56 98 GLN A CA 1
ATOM 794 C C . GLN A 1 98 ? -6.871 14.217 10.622 1.00 85.56 98 GLN A C 1
ATOM 796 O O . GLN A 1 98 ? -7.418 14.033 11.704 1.00 85.56 98 GLN A O 1
ATOM 801 N N . ARG A 1 99 ? -7.291 15.177 9.792 1.00 87.00 99 ARG A N 1
ATOM 802 C CA . ARG A 1 99 ? -8.363 16.118 10.157 1.00 87.00 99 ARG A CA 1
ATOM 803 C C . ARG A 1 99 ? -9.698 15.425 10.431 1.00 87.00 99 ARG A C 1
ATOM 805 O O . ARG A 1 99 ? -10.460 15.845 11.303 1.00 87.00 99 ARG A O 1
ATOM 812 N N . LYS A 1 100 ? -10.025 14.387 9.655 1.00 88.31 100 LYS A N 1
ATOM 813 C CA . LYS A 1 100 ? -11.240 13.591 9.867 1.00 88.31 100 LYS A CA 1
ATOM 814 C C . LYS A 1 100 ? -11.165 12.815 11.176 1.00 88.31 100 LYS A C 1
ATOM 816 O O . LYS A 1 100 ? -12.155 12.819 11.900 1.00 88.31 100 LYS A O 1
ATOM 821 N N . ASN A 1 101 ? -10.020 12.215 11.486 1.00 84.69 101 ASN A N 1
ATOM 822 C CA . ASN A 1 101 ? -9.795 11.529 12.752 1.00 84.69 101 ASN A CA 1
ATOM 823 C C . ASN A 1 101 ? -9.972 12.503 13.922 1.00 84.69 101 ASN A C 1
ATOM 825 O O . ASN A 1 101 ? -10.844 12.277 14.756 1.00 84.69 101 ASN A O 1
ATOM 829 N N . GLU A 1 102 ? -9.276 13.645 13.919 1.00 84.00 102 GLU A N 1
ATOM 830 C CA . GLU A 1 102 ? -9.412 14.703 14.937 1.00 84.00 102 GLU A CA 1
ATOM 831 C C . GLU A 1 102 ? -10.879 15.134 15.138 1.00 84.00 102 GLU A C 1
ATOM 833 O O . GLU A 1 102 ? -11.355 15.297 16.267 1.00 84.00 102 GLU A O 1
ATOM 838 N N . THR A 1 103 ? -11.630 15.263 14.039 1.00 85.31 103 THR A N 1
ATOM 839 C CA . THR A 1 103 ? -13.064 15.582 14.081 1.00 85.31 103 THR A CA 1
ATOM 840 C C . THR A 1 103 ? -13.866 14.465 14.751 1.00 85.31 103 THR A C 1
ATOM 842 O O . THR A 1 103 ? -14.703 14.749 15.604 1.00 85.31 103 THR A O 1
ATOM 845 N N . ILE A 1 104 ? -13.617 13.200 14.396 1.00 85.38 104 ILE A N 1
ATOM 846 C CA . ILE A 1 104 ? -14.280 12.034 15.000 1.00 85.38 104 ILE A CA 1
ATOM 847 C C . ILE A 1 104 ? -13.999 11.979 16.505 1.00 85.38 104 ILE A C 1
ATOM 849 O O . ILE A 1 104 ? -14.942 11.839 17.280 1.00 85.38 104 ILE A O 1
ATOM 853 N N . TYR A 1 105 ? -12.746 12.156 16.936 1.00 81.94 105 TYR A N 1
ATOM 854 C CA . TYR A 1 105 ? -12.397 12.180 18.361 1.00 81.94 105 TYR A CA 1
ATOM 855 C C . TYR A 1 105 ? -13.118 13.303 19.105 1.00 81.94 105 TYR A C 1
ATOM 857 O O . TYR A 1 105 ? -13.701 13.064 20.162 1.00 81.94 105 TYR A O 1
ATOM 865 N N . THR A 1 106 ? -13.140 14.507 18.530 1.00 83.75 106 THR A N 1
ATOM 866 C CA . THR A 1 106 ? -13.859 15.650 19.110 1.00 83.75 106 THR A CA 1
ATOM 867 C C . THR A 1 106 ? -15.353 15.354 19.244 1.00 83.75 106 THR A C 1
ATOM 869 O O . THR A 1 106 ? -15.952 15.636 20.282 1.00 83.75 106 THR A O 1
ATOM 872 N N . LEU A 1 107 ? -15.960 14.744 18.221 1.00 85.56 107 LEU A N 1
ATOM 873 C CA . LEU A 1 107 ? -17.368 14.353 18.256 1.00 85.56 107 LEU A CA 1
ATOM 874 C C . LEU A 1 107 ? -17.637 13.297 19.328 1.00 85.56 107 LEU A C 1
ATOM 876 O O . LEU A 1 107 ? -18.595 13.464 20.072 1.00 85.56 107 LEU A O 1
ATOM 880 N N . ILE A 1 108 ? -16.789 12.271 19.461 1.00 85.69 108 ILE A N 1
ATOM 881 C CA . ILE A 1 108 ? -16.921 11.233 20.499 1.00 85.69 108 ILE A CA 1
ATOM 882 C C . ILE A 1 108 ? -16.824 11.847 21.901 1.00 85.69 108 ILE A C 1
ATOM 884 O O . ILE A 1 108 ? -17.632 11.529 22.774 1.00 85.69 108 ILE A O 1
ATOM 888 N N . GLN A 1 109 ? -15.876 12.764 22.121 1.00 82.56 109 GLN A N 1
ATOM 889 C CA . GLN A 1 109 ? -15.741 13.467 23.401 1.00 82.56 109 GLN A CA 1
ATOM 890 C C . GLN A 1 109 ? -16.984 14.306 23.734 1.00 82.56 109 GLN A C 1
ATOM 892 O O . GLN A 1 109 ? -17.391 14.363 24.892 1.00 82.56 109 GLN A O 1
ATOM 897 N N . GLN A 1 110 ? -17.611 14.931 22.732 1.00 85.50 110 GLN A N 1
ATOM 898 C CA . GLN A 1 110 ? -18.816 15.747 22.916 1.00 85.50 110 GLN A CA 1
ATOM 899 C C . GLN A 1 110 ? -20.101 14.918 23.058 1.00 85.50 110 GLN A C 1
ATOM 901 O O . GLN A 1 110 ? -20.964 15.269 23.861 1.00 85.50 110 GLN A O 1
ATOM 906 N N . SER A 1 111 ? -20.252 13.834 22.290 1.00 84.19 111 SER A N 1
ATOM 907 C CA .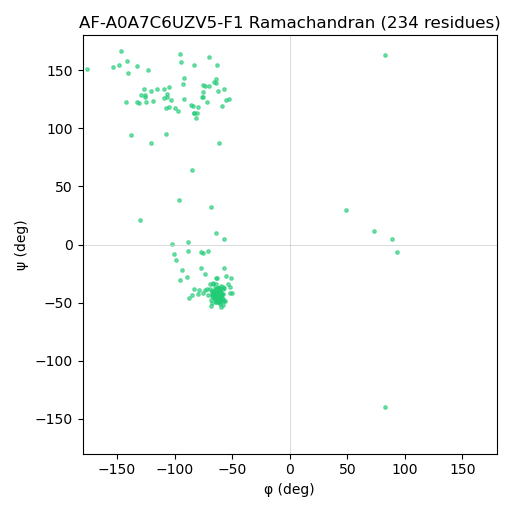 SER A 1 111 ? -21.428 12.953 22.333 1.00 84.19 111 SER A CA 1
ATOM 908 C C . SER A 1 111 ? -21.421 12.012 23.536 1.00 84.19 111 SER A C 1
ATOM 910 O O . SER A 1 111 ? -22.463 11.478 23.915 1.00 84.19 111 SER A O 1
ATOM 912 N N . GLY A 1 112 ? -20.245 11.800 24.126 1.00 84.88 112 GLY A N 1
ATOM 913 C CA . GLY A 1 112 ? -20.002 10.772 25.122 1.00 84.88 112 GLY A CA 1
ATOM 914 C C . GLY A 1 112 ? -19.728 9.407 24.489 1.00 84.88 112 GLY A C 1
ATOM 915 O O . GLY A 1 112 ? -20.024 9.147 23.323 1.00 84.88 112 GLY A O 1
ATOM 916 N N . THR A 1 113 ? -19.162 8.521 25.303 1.00 88.62 113 THR A N 1
ATOM 917 C CA . THR A 1 113 ? -18.631 7.206 24.909 1.00 88.62 113 THR A CA 1
ATOM 918 C C . THR A 1 113 ? -19.578 6.049 25.217 1.00 88.62 113 THR A C 1
ATOM 920 O O . THR A 1 113 ? -19.349 4.938 24.753 1.00 88.62 113 THR A O 1
ATOM 923 N N . LYS A 1 114 ? -20.676 6.299 25.943 1.00 89.38 114 LYS A N 1
ATOM 924 C CA . LYS A 1 114 ? -21.563 5.269 26.517 1.00 89.38 114 LYS A CA 1
ATOM 925 C C . LYS A 1 114 ? -22.026 4.200 25.528 1.00 89.38 114 LYS A C 1
ATOM 927 O O . LYS A 1 114 ? -22.077 3.028 25.881 1.00 89.38 114 LYS A O 1
ATOM 932 N N . ASP A 1 115 ? -22.391 4.580 24.305 1.00 87.00 115 ASP A N 1
ATOM 933 C CA . ASP A 1 115 ? -22.869 3.610 23.310 1.00 87.00 115 ASP A CA 1
ATOM 934 C C . ASP A 1 115 ? -21.746 2.743 22.730 1.00 87.00 115 ASP A C 1
ATOM 936 O O . ASP A 1 115 ? -21.998 1.612 22.323 1.00 87.00 115 ASP A O 1
ATOM 940 N N . ILE A 1 116 ? -20.511 3.242 22.748 1.00 90.62 116 ILE A N 1
ATOM 941 C CA . ILE A 1 116 ? -19.318 2.498 22.341 1.00 90.62 116 ILE A CA 1
ATOM 942 C C . ILE A 1 116 ? -18.877 1.569 23.483 1.00 90.62 116 ILE A C 1
ATOM 944 O O . ILE A 1 116 ? -18.609 0.391 23.259 1.00 90.62 116 ILE A O 1
ATOM 948 N N . GLU A 1 117 ? -18.894 2.066 24.724 1.00 92.31 117 GLU A N 1
ATOM 949 C CA . GLU A 1 117 ? -18.596 1.292 25.939 1.00 92.31 117 GLU A CA 1
ATOM 950 C C . GLU A 1 117 ? -19.531 0.085 26.093 1.00 92.31 117 GLU A C 1
ATOM 952 O O . GLU A 1 117 ? -19.092 -0.992 26.500 1.00 92.31 117 GLU A O 1
ATOM 957 N N . LYS A 1 118 ? -20.809 0.226 25.703 1.00 92.81 118 LYS A N 1
ATOM 958 C CA . LYS A 1 118 ? -21.783 -0.879 25.693 1.00 92.81 118 LYS A CA 1
ATOM 959 C C . LYS A 1 118 ? -21.301 -2.093 24.906 1.00 92.81 118 LYS A C 1
ATOM 961 O O . LYS A 1 118 ? -21.619 -3.203 25.310 1.00 92.81 118 LYS A O 1
ATOM 966 N N . ALA A 1 119 ? -20.538 -1.925 23.825 1.00 92.62 119 ALA A N 1
ATOM 967 C CA . ALA A 1 119 ? -20.009 -3.070 23.082 1.00 92.62 119 ALA A CA 1
ATOM 968 C C . ALA A 1 119 ? -19.062 -3.914 23.949 1.00 92.62 119 ALA A C 1
ATOM 970 O O . ALA A 1 119 ? -19.143 -5.141 23.951 1.00 92.62 119 ALA A O 1
ATOM 971 N N . ILE A 1 120 ? -18.211 -3.249 24.736 1.00 93.62 120 ILE A N 1
ATOM 972 C CA . ILE A 1 120 ? -17.267 -3.897 25.652 1.00 93.62 120 ILE A CA 1
ATOM 973 C C . ILE A 1 120 ? -18.012 -4.520 26.835 1.00 93.62 120 ILE A C 1
ATOM 975 O O . ILE A 1 120 ? -17.729 -5.658 27.205 1.00 93.62 120 ILE A O 1
ATOM 979 N N . ILE A 1 121 ? -18.990 -3.806 27.398 1.00 95.19 121 ILE A N 1
ATOM 980 C CA . ILE A 1 121 ? -19.828 -4.307 28.497 1.00 95.19 121 ILE A CA 1
ATOM 981 C C . ILE A 1 121 ? -20.600 -5.555 28.054 1.00 95.19 121 ILE A C 1
ATOM 983 O O . ILE A 1 121 ? -20.485 -6.595 28.693 1.00 95.19 121 ILE A O 1
ATOM 987 N N . ASN A 1 122 ? -21.301 -5.498 26.918 1.00 94.62 122 ASN A N 1
ATOM 988 C CA . ASN A 1 122 ? -22.063 -6.628 26.384 1.00 94.62 122 ASN A CA 1
ATOM 989 C C . ASN A 1 122 ? -21.169 -7.839 26.095 1.00 94.62 122 ASN A C 1
ATOM 991 O O . ASN A 1 122 ? -21.591 -8.981 26.285 1.00 94.62 122 ASN A O 1
ATOM 995 N N . TRP A 1 123 ? -19.938 -7.601 25.639 1.00 94.00 123 TRP A N 1
ATOM 996 C CA . TRP A 1 123 ? -18.958 -8.659 25.440 1.00 94.00 123 TRP A CA 1
ATOM 997 C C . TRP A 1 123 ? -18.575 -9.332 26.765 1.00 94.00 123 TRP A C 1
ATOM 999 O O . TRP A 1 123 ? -18.663 -10.555 26.870 1.00 94.00 123 TRP A O 1
ATOM 1009 N N . VAL A 1 124 ? -18.234 -8.549 27.796 1.00 93.88 124 VAL A N 1
ATOM 1010 C CA . VAL A 1 124 ? -17.936 -9.059 29.147 1.00 93.88 124 VAL A CA 1
ATOM 1011 C C . VAL A 1 124 ? -19.124 -9.820 29.737 1.00 93.88 124 VAL A C 1
ATOM 1013 O O . VAL A 1 124 ? -18.956 -10.934 30.235 1.00 93.88 124 VAL A O 1
ATOM 1016 N N . ASP A 1 125 ? -20.329 -9.263 29.640 1.00 95.50 125 ASP A N 1
ATOM 1017 C CA . ASP A 1 125 ? -21.552 -9.883 30.154 1.00 95.50 125 ASP A CA 1
ATOM 1018 C C . ASP A 1 125 ? -21.851 -11.209 29.446 1.00 95.50 125 ASP A C 1
ATOM 1020 O O . ASP A 1 125 ? -22.227 -12.190 30.090 1.00 95.50 125 ASP A O 1
ATOM 1024 N N . SER A 1 126 ? -21.611 -11.279 28.134 1.00 93.75 126 SER A N 1
ATOM 1025 C CA . SER A 1 126 ? -21.770 -12.510 27.355 1.00 93.75 126 SER A CA 1
ATOM 1026 C C . SER A 1 126 ? -20.779 -13.596 27.785 1.00 93.75 126 SER A C 1
ATOM 1028 O O . SER A 1 126 ? -21.169 -14.758 27.900 1.00 93.75 126 SER A O 1
ATOM 1030 N N . ILE A 1 127 ? -19.525 -13.232 28.086 1.00 91.44 127 ILE A N 1
ATOM 1031 C CA . ILE A 1 127 ? -18.528 -14.163 28.641 1.00 91.44 127 ILE A CA 1
ATOM 1032 C C . ILE A 1 127 ? -18.962 -14.670 30.022 1.00 91.44 127 ILE A C 1
ATOM 1034 O O . ILE A 1 127 ? -18.974 -15.879 30.248 1.00 91.44 127 ILE A O 1
ATOM 1038 N N . ASN A 1 128 ? -19.368 -13.771 30.922 1.00 92.88 128 ASN A N 1
ATOM 1039 C CA . ASN A 1 128 ? -19.801 -14.121 32.280 1.00 92.88 128 ASN A CA 1
ATOM 1040 C C . ASN A 1 128 ? -21.065 -14.992 32.303 1.00 92.88 128 ASN A C 1
ATOM 1042 O O . ASN A 1 128 ? -21.208 -15.857 33.164 1.00 92.88 128 ASN A O 1
ATOM 1046 N N . ALA A 1 129 ? -21.982 -14.783 31.356 1.00 93.75 129 ALA A N 1
ATOM 1047 C CA . ALA A 1 129 ? -23.191 -15.588 31.205 1.00 93.75 129 ALA A CA 1
ATOM 1048 C C . ALA A 1 129 ? -22.938 -16.956 30.541 1.00 93.75 129 ALA A C 1
ATOM 1050 O O . ALA A 1 129 ? -23.861 -17.762 30.434 1.00 93.75 129 ALA A O 1
ATOM 1051 N N . GLY A 1 130 ? -21.717 -17.220 30.061 1.00 90.50 130 GLY A N 1
ATOM 1052 C CA . GLY A 1 130 ? -21.387 -18.421 29.292 1.00 90.50 130 GLY A CA 1
ATOM 1053 C C . GLY A 1 130 ? -21.935 -18.420 27.857 1.00 90.50 130 GLY A C 1
ATOM 1054 O O . GLY A 1 130 ? -21.894 -19.452 27.187 1.00 90.50 130 GLY A O 1
ATOM 1055 N N . ASN A 1 131 ? -22.426 -17.278 27.362 1.00 92.81 131 ASN A N 1
ATOM 1056 C CA . ASN A 1 131 ? -22.909 -17.091 25.991 1.00 92.81 131 ASN A CA 1
ATOM 1057 C C . ASN A 1 131 ? -21.744 -16.747 25.045 1.00 92.81 131 ASN A C 1
ATOM 1059 O O . ASN A 1 131 ? -21.681 -15.664 24.458 1.00 92.81 131 ASN A O 1
ATOM 1063 N N . TYR A 1 132 ? -20.807 -17.684 24.884 1.00 90.25 132 TYR A N 1
ATOM 1064 C CA . TYR A 1 132 ? -19.590 -17.470 24.089 1.00 90.25 132 TYR A CA 1
ATOM 1065 C C . TYR A 1 132 ? -19.857 -17.206 22.604 1.00 90.25 132 TYR A C 1
ATOM 1067 O O . TYR A 1 132 ? -19.099 -16.467 21.982 1.00 90.25 132 TYR A O 1
ATOM 1075 N N . ASP A 1 133 ? -20.945 -17.743 22.046 1.00 88.94 133 ASP A N 1
ATOM 1076 C CA . ASP A 1 133 ? -21.340 -17.466 20.660 1.00 88.94 133 ASP A CA 1
ATOM 1077 C C . ASP A 1 133 ? -21.667 -15.982 20.452 1.00 88.94 133 ASP A C 1
ATOM 1079 O O . ASP A 1 133 ? -21.319 -15.404 19.424 1.00 88.94 133 ASP A O 1
ATOM 1083 N N . GLU A 1 134 ? -22.317 -15.348 21.431 1.00 89.50 134 GLU A N 1
ATOM 1084 C CA . GLU A 1 134 ? -22.659 -13.927 21.356 1.00 89.50 134 GLU A CA 1
ATOM 1085 C C . GLU A 1 134 ? -21.431 -13.050 21.601 1.00 89.50 134 GLU A C 1
ATOM 1087 O O . GLU A 1 134 ? -21.174 -12.117 20.842 1.00 89.50 134 GLU A O 1
ATOM 1092 N N . ALA A 1 135 ? -20.595 -13.421 22.576 1.00 89.69 135 ALA A N 1
ATOM 1093 C CA . ALA A 1 135 ? -19.308 -12.767 22.793 1.00 89.69 135 ALA A CA 1
ATOM 1094 C C . ALA A 1 135 ? -18.413 -12.827 21.539 1.00 89.69 135 ALA A C 1
ATOM 1096 O O . ALA A 1 135 ? -17.746 -11.848 21.211 1.00 89.69 135 ALA A O 1
ATOM 1097 N N . TYR A 1 136 ? -18.425 -13.942 20.803 1.00 88.50 136 TYR A N 1
ATOM 1098 C CA . TYR A 1 136 ? -17.664 -14.078 19.564 1.00 88.50 136 TYR A CA 1
ATOM 1099 C C . TYR A 1 136 ? -18.179 -13.146 18.460 1.00 88.50 136 TYR A C 1
ATOM 1101 O O . TYR A 1 136 ? -17.378 -12.510 17.783 1.00 88.50 136 TYR A O 1
ATOM 1109 N N . LYS A 1 137 ? -19.503 -12.998 18.298 1.00 87.88 137 LYS A N 1
ATOM 1110 C CA . LYS A 1 137 ? -20.092 -12.078 17.299 1.00 87.88 137 LYS A CA 1
ATOM 1111 C C . LYS A 1 137 ? -19.781 -10.608 17.569 1.00 87.88 137 LYS A C 1
ATOM 1113 O O . LYS A 1 137 ? -19.744 -9.815 16.630 1.00 87.88 137 LYS A O 1
ATOM 1118 N N . LEU A 1 138 ? -19.580 -10.245 18.835 1.00 87.81 138 LEU A N 1
ATOM 1119 C CA . LEU A 1 138 ? -19.204 -8.890 19.241 1.00 87.81 138 LEU A CA 1
ATOM 1120 C C . LEU A 1 138 ? -17.732 -8.566 18.941 1.00 87.81 138 LEU A C 1
ATOM 1122 O O . LEU A 1 138 ? -17.331 -7.410 19.078 1.00 87.81 138 LEU A O 1
ATOM 1126 N N . ILE A 1 139 ? -16.940 -9.551 18.502 1.00 86.31 139 ILE A N 1
ATOM 1127 C CA . ILE A 1 139 ? -15.565 -9.363 18.044 1.00 86.31 139 ILE A CA 1
ATOM 1128 C C . ILE A 1 139 ? -15.503 -9.499 16.515 1.00 86.31 139 ILE A C 1
ATOM 1130 O O . ILE A 1 139 ? -15.873 -10.519 15.939 1.00 86.31 139 ILE A O 1
ATOM 1134 N N . ARG A 1 140 ? -14.926 -8.501 15.840 1.00 76.31 140 ARG A N 1
ATOM 1135 C CA . ARG A 1 140 ? -14.487 -8.594 14.438 1.00 76.31 140 ARG A CA 1
ATOM 1136 C C . ARG A 1 140 ? -12.999 -8.316 14.371 1.00 76.31 140 ARG A C 1
ATOM 1138 O O . ARG A 1 140 ? -12.578 -7.184 14.147 1.00 76.31 140 ARG A O 1
ATOM 1145 N N . LEU A 1 141 ? -12.205 -9.368 14.545 1.00 64.94 141 LEU A N 1
ATOM 1146 C CA . LEU A 1 141 ? -10.755 -9.279 14.413 1.00 64.94 141 LEU A CA 1
ATOM 1147 C C . LEU A 1 141 ? -10.401 -8.798 13.003 1.00 64.94 141 LEU A C 1
ATOM 1149 O O . LEU A 1 141 ? -10.746 -9.440 12.006 1.00 64.94 141 LEU A O 1
ATOM 1153 N N . ARG A 1 142 ? -9.720 -7.651 12.907 1.00 60.44 142 ARG A N 1
ATOM 1154 C CA . ARG A 1 142 ? -9.171 -7.198 11.624 1.00 60.44 142 ARG A CA 1
ATOM 1155 C C . ARG A 1 142 ? -8.109 -8.209 11.161 1.00 60.44 142 ARG A C 1
ATOM 1157 O O . ARG A 1 142 ? -7.314 -8.648 11.994 1.00 60.44 142 ARG A O 1
ATOM 1164 N N . PRO A 1 143 ? -8.003 -8.514 9.852 1.00 49.38 143 PRO A N 1
ATOM 1165 C CA . PRO A 1 143 ? -6.959 -9.399 9.316 1.00 49.38 143 PRO A CA 1
ATOM 1166 C C . PRO A 1 143 ? -5.526 -8.937 9.630 1.00 49.38 143 PRO A C 1
ATOM 1168 O O . PRO A 1 143 ? -4.593 -9.726 9.566 1.00 49.38 143 PRO A O 1
ATOM 1171 N N . SER A 1 144 ? -5.353 -7.650 9.948 1.00 48.44 144 SER A N 1
ATOM 1172 C CA . SER A 1 144 ? -4.087 -7.026 10.339 1.00 48.44 144 SER A CA 1
ATOM 1173 C C . SER A 1 144 ? -3.793 -7.088 11.841 1.00 48.44 144 SER A C 1
ATOM 1175 O O . SER A 1 144 ? -2.723 -6.655 12.268 1.00 48.44 144 SER A O 1
ATOM 1177 N N . SER A 1 145 ? -4.720 -7.585 12.664 1.00 51.97 145 SER A N 1
ATOM 1178 C CA . SER A 1 145 ? -4.420 -7.886 14.060 1.00 51.97 145 SER A CA 1
ATOM 1179 C C . SER A 1 145 ? -3.604 -9.178 14.098 1.00 51.97 145 SER A C 1
ATOM 1181 O O . SER A 1 145 ? -3.993 -10.175 13.501 1.00 51.97 145 SER A O 1
ATOM 1183 N N . ASN A 1 146 ? -2.485 -9.198 14.824 1.00 48.47 146 ASN A N 1
ATOM 1184 C CA . ASN A 1 146 ? -1.714 -10.426 15.082 1.00 48.47 146 ASN A CA 1
ATOM 1185 C C . ASN A 1 146 ? -2.509 -11.467 15.910 1.00 48.47 146 ASN A C 1
ATOM 1187 O O . ASN A 1 146 ? -1.941 -12.444 16.393 1.00 48.47 146 ASN A O 1
ATOM 1191 N N . GLN A 1 147 ? -3.810 -11.248 16.115 1.00 55.69 147 GLN A N 1
ATOM 1192 C CA . GLN A 1 147 ? -4.706 -12.166 16.788 1.00 55.69 147 GLN A CA 1
ATOM 1193 C C . GLN A 1 147 ? -5.120 -13.232 15.779 1.00 55.69 147 GLN A C 1
ATOM 1195 O O . GLN A 1 147 ? -5.793 -12.954 14.787 1.00 55.69 147 GLN A O 1
ATOM 1200 N N . VAL A 1 148 ? -4.679 -14.463 16.029 1.00 55.12 148 VAL A N 1
ATOM 1201 C CA . VAL A 1 148 ? -5.098 -15.633 15.257 1.00 55.12 148 VAL A CA 1
ATOM 1202 C C . VAL A 1 148 ? -6.626 -15.662 15.234 1.00 55.12 148 VAL A C 1
ATOM 1204 O O . VAL A 1 148 ? -7.257 -15.621 16.292 1.00 55.12 148 VAL A O 1
ATOM 1207 N N . LEU A 1 149 ? -7.212 -15.713 14.033 1.00 62.38 149 LEU A N 1
ATOM 1208 C CA . LEU A 1 149 ? -8.647 -15.913 13.826 1.00 62.38 149 LEU A CA 1
ATOM 1209 C C . LEU A 1 149 ? -9.035 -17.276 14.408 1.00 62.38 149 LEU A C 1
ATOM 1211 O O . LEU A 1 149 ? -9.003 -18.291 13.716 1.00 62.38 149 LEU A O 1
ATOM 1215 N N . MET A 1 150 ? -9.355 -17.302 15.699 1.00 71.75 150 MET A N 1
ATOM 1216 C CA . MET A 1 150 ? -9.891 -18.483 16.359 1.00 71.75 150 MET A CA 1
ATOM 1217 C C . MET A 1 150 ? -11.264 -18.800 15.784 1.00 71.75 150 MET A C 1
ATOM 1219 O O . MET A 1 150 ? -12.082 -17.902 15.553 1.00 71.75 150 MET A O 1
ATOM 1223 N N . SER A 1 151 ? -11.536 -20.085 15.591 1.00 81.50 151 SER A N 1
ATOM 1224 C CA . SER A 1 151 ? -12.893 -20.542 15.316 1.00 81.50 151 SER A CA 1
ATOM 1225 C C . SER A 1 151 ? -13.814 -20.247 16.515 1.00 81.50 151 SER A C 1
ATOM 1227 O O . SER A 1 151 ? -13.337 -20.200 17.654 1.00 81.50 151 SER A O 1
ATOM 1229 N N . PRO A 1 152 ? -15.138 -20.102 16.308 1.00 84.75 152 PRO A N 1
ATOM 1230 C CA . PRO A 1 152 ? -16.089 -19.889 17.406 1.00 84.75 152 PRO A CA 1
ATOM 1231 C C . PRO A 1 152 ? -15.964 -20.939 18.520 1.00 84.75 152 PRO A C 1
ATOM 1233 O O . PRO A 1 152 ? -16.069 -20.627 19.703 1.00 84.75 152 PRO A O 1
ATOM 1236 N N . LYS A 1 153 ? -15.675 -22.190 18.138 1.00 86.06 153 LYS A N 1
ATOM 1237 C CA . LYS A 1 153 ? -15.489 -23.297 19.075 1.00 86.06 153 LYS A CA 1
ATOM 1238 C C . LYS A 1 153 ? -14.217 -23.142 19.908 1.00 86.06 153 LYS A C 1
ATOM 1240 O O . LYS A 1 153 ? -14.282 -23.283 21.120 1.00 86.06 153 LYS A O 1
ATOM 1245 N N . GLU A 1 154 ? -13.084 -22.832 19.277 1.00 85.19 154 GLU A N 1
ATOM 1246 C CA . GLU A 1 154 ? -11.826 -22.585 19.997 1.00 85.19 154 GLU A CA 1
ATOM 1247 C C . GLU A 1 154 ? -11.957 -21.391 20.941 1.00 85.19 154 GLU A C 1
ATOM 1249 O O . GLU A 1 154 ? -11.500 -21.454 22.078 1.00 85.19 154 GLU A O 1
ATOM 1254 N N . PHE A 1 155 ? -12.637 -20.329 20.502 1.00 86.00 155 PHE A N 1
ATOM 1255 C CA . PHE A 1 155 ? -12.945 -19.185 21.350 1.00 86.00 155 PHE A CA 1
ATOM 1256 C C . PHE A 1 155 ? -13.753 -19.603 22.587 1.00 86.00 155 PHE A C 1
ATOM 1258 O O . PHE A 1 155 ? -13.346 -19.316 23.713 1.00 86.00 155 PHE A O 1
ATOM 1265 N N . ALA A 1 156 ? -14.861 -20.324 22.392 1.00 87.12 156 ALA A N 1
ATOM 1266 C CA . ALA A 1 156 ? -15.705 -20.787 23.488 1.00 87.12 156 ALA A CA 1
ATOM 1267 C C . ALA A 1 156 ? -14.950 -21.718 24.446 1.00 87.12 156 ALA A C 1
ATOM 1269 O O . ALA A 1 156 ? -14.993 -21.513 25.658 1.00 87.12 156 ALA A O 1
ATOM 1270 N N . ASP A 1 157 ? -14.219 -22.702 23.916 1.00 86.31 157 ASP A N 1
ATOM 1271 C CA . ASP A 1 157 ? -13.439 -23.650 24.714 1.00 86.31 157 ASP A CA 1
ATOM 1272 C C . ASP A 1 157 ? -12.354 -22.927 25.531 1.00 86.31 157 ASP A C 1
ATOM 1274 O O . ASP A 1 157 ? -12.132 -23.264 26.694 1.00 86.31 157 ASP A O 1
ATOM 1278 N N . ASN A 1 158 ? -11.710 -21.900 24.975 1.00 82.06 158 ASN A N 1
ATOM 1279 C CA . ASN A 1 158 ? -10.684 -21.138 25.683 1.00 82.06 158 ASN A CA 1
ATOM 1280 C C . ASN A 1 158 ? -11.269 -20.325 26.840 1.00 82.06 158 ASN A C 1
ATOM 1282 O O . ASN A 1 158 ? -10.820 -20.463 27.976 1.00 82.06 158 ASN A O 1
ATOM 1286 N N . TYR A 1 159 ? -12.294 -19.510 26.586 1.00 84.94 159 TYR A N 1
ATOM 1287 C CA . TYR A 1 159 ? -12.869 -18.669 27.638 1.00 84.94 159 TYR A CA 1
ATOM 1288 C C . TYR A 1 159 ? -13.570 -19.496 28.718 1.00 84.94 159 TYR A C 1
ATOM 1290 O O . TYR A 1 159 ? -13.381 -19.220 29.899 1.00 84.94 159 TYR A O 1
ATOM 1298 N N . LYS A 1 160 ? -14.298 -20.551 28.335 1.00 85.94 160 LYS A N 1
ATOM 1299 C CA . LYS A 1 160 ? -14.984 -21.448 29.273 1.00 85.94 160 LYS A CA 1
ATOM 1300 C C . LYS A 1 160 ? -14.040 -22.142 30.243 1.00 85.94 160 LYS A C 1
ATOM 1302 O O . LYS A 1 160 ? -14.378 -22.326 31.410 1.00 85.94 160 LYS A O 1
ATOM 1307 N N . ASN A 1 161 ? -12.878 -22.563 29.755 1.00 83.56 161 ASN A N 1
ATOM 1308 C CA . ASN A 1 161 ? -11.938 -23.319 30.568 1.00 83.56 161 ASN A CA 1
ATOM 1309 C C . ASN A 1 161 ? -10.961 -22.421 31.336 1.00 83.56 161 ASN A C 1
ATOM 1311 O O . ASN A 1 161 ? -10.506 -22.823 32.400 1.00 83.56 161 ASN A O 1
ATOM 1315 N N . SER A 1 162 ? -10.644 -21.223 30.834 1.00 82.56 162 SER A N 1
ATOM 1316 C CA . SER A 1 162 ? -9.640 -20.339 31.441 1.00 82.56 162 SER A CA 1
ATOM 1317 C C . SER A 1 162 ? -10.219 -19.287 32.387 1.00 82.56 162 SER A C 1
ATOM 1319 O O . SER A 1 162 ? -9.532 -18.888 33.326 1.00 82.56 162 SER A O 1
ATOM 1321 N N . ILE A 1 163 ? -11.448 -18.817 32.156 1.00 84.88 163 ILE A N 1
ATOM 1322 C CA . ILE A 1 163 ? -12.010 -17.656 32.854 1.00 84.88 163 ILE A CA 1
ATOM 1323 C C . ILE A 1 163 ? -13.336 -18.029 33.514 1.00 84.88 163 ILE A C 1
ATOM 1325 O O . ILE A 1 163 ? -14.284 -18.438 32.847 1.00 84.88 163 ILE A O 1
ATOM 1329 N N . LYS A 1 164 ? -13.408 -17.839 34.832 1.00 86.81 164 LYS A N 1
ATOM 1330 C CA . LYS A 1 164 ? -14.625 -18.003 35.627 1.00 86.81 164 LYS A CA 1
ATOM 1331 C C . LYS A 1 164 ? -15.467 -16.732 35.618 1.00 86.81 164 LYS A C 1
ATOM 1333 O O . LYS A 1 164 ? -16.682 -16.814 35.465 1.00 86.81 164 LYS A O 1
ATOM 1338 N N . SER A 1 165 ? -14.837 -15.567 35.779 1.00 89.88 165 SER A N 1
ATOM 1339 C CA . SER A 1 165 ? -15.521 -14.277 35.679 1.00 89.88 165 SER A CA 1
ATOM 1340 C C . SER A 1 165 ? -14.588 -13.140 35.251 1.00 89.88 165 SER A C 1
ATOM 1342 O O . SER A 1 165 ? -13.376 -13.178 35.474 1.00 89.88 165 SER A O 1
ATOM 1344 N N . ILE A 1 166 ? -15.171 -12.124 34.614 1.00 92.00 166 ILE A N 1
ATOM 1345 C CA . ILE A 1 166 ? -14.528 -10.871 34.215 1.00 92.00 166 ILE A CA 1
ATOM 1346 C C . ILE A 1 166 ? -15.337 -9.717 34.794 1.00 92.00 166 ILE A C 1
ATOM 1348 O O . ILE A 1 166 ? -16.536 -9.600 34.547 1.00 92.00 166 ILE A O 1
ATOM 1352 N N . LYS A 1 167 ? -14.685 -8.808 35.512 1.00 93.88 167 LYS A N 1
ATOM 1353 C CA . LYS A 1 167 ? -15.301 -7.568 35.986 1.00 93.88 167 LYS A CA 1
ATOM 1354 C C . LYS A 1 167 ? -14.553 -6.366 35.433 1.00 93.88 167 LYS A C 1
ATOM 1356 O O . LYS A 1 167 ? -13.335 -6.307 35.527 1.00 93.88 167 LYS A O 1
ATOM 1361 N N . ILE A 1 168 ? -15.280 -5.390 34.898 1.00 94.50 168 ILE A N 1
ATOM 1362 C CA . ILE A 1 168 ? -14.706 -4.098 34.507 1.00 94.50 168 ILE A CA 1
ATOM 1363 C C . ILE A 1 168 ? -14.553 -3.249 35.773 1.00 94.50 168 ILE A C 1
ATOM 1365 O O . ILE A 1 168 ? -15.540 -2.963 36.451 1.00 94.50 168 ILE A O 1
ATOM 1369 N N . GLU A 1 169 ? -13.321 -2.879 36.114 1.00 94.00 169 GLU A N 1
ATOM 1370 C CA . GLU A 1 169 ? -13.019 -1.952 37.210 1.00 94.00 169 GLU A CA 1
ATOM 1371 C C . GLU A 1 169 ? -13.040 -0.502 36.727 1.00 94.00 169 GLU A C 1
ATOM 1373 O O . GLU A 1 169 ? -13.664 0.354 37.354 1.00 94.00 169 GLU A O 1
ATOM 1378 N N . SER A 1 170 ? -12.406 -0.234 35.587 1.00 93.44 170 SER A N 1
ATOM 1379 C CA . SER A 1 170 ? -12.397 1.083 34.961 1.00 93.44 170 SER A CA 1
ATOM 1380 C C . SER A 1 170 ? -12.331 0.974 33.440 1.00 93.44 170 SER A C 1
ATOM 1382 O O . SER A 1 170 ? -11.862 -0.023 32.883 1.00 93.44 170 SER A O 1
ATOM 1384 N N . MET A 1 171 ? -12.842 2.004 32.771 1.00 93.00 171 MET A N 1
ATOM 1385 C CA . MET A 1 171 ? -12.817 2.155 31.323 1.00 93.00 171 MET A CA 1
ATOM 1386 C C . MET A 1 171 ? -12.585 3.627 31.001 1.00 93.00 171 MET A C 1
ATOM 1388 O O . MET A 1 171 ? -13.338 4.488 31.450 1.00 93.00 171 MET A O 1
ATOM 1392 N N . GLU A 1 172 ? -11.529 3.908 30.250 1.00 91.06 172 GLU A N 1
ATOM 1393 C CA . GLU A 1 172 ? -11.116 5.257 29.881 1.00 91.06 172 GLU A CA 1
ATOM 1394 C C . GLU A 1 172 ? -10.913 5.330 28.370 1.00 91.06 172 GLU A C 1
ATOM 1396 O O . GLU A 1 172 ? -10.209 4.510 27.781 1.00 91.06 172 GLU A O 1
ATOM 1401 N N . PHE A 1 173 ? -11.537 6.314 27.730 1.00 88.50 173 PHE A N 1
ATOM 1402 C CA . PHE A 1 173 ? -11.332 6.575 26.313 1.00 88.50 173 PHE A CA 1
ATOM 1403 C C . PHE A 1 173 ? -9.994 7.277 26.084 1.00 88.50 173 PHE A C 1
ATOM 1405 O O . PHE A 1 173 ? -9.728 8.320 26.682 1.00 88.50 173 PHE A O 1
ATOM 1412 N N . LEU A 1 174 ? -9.173 6.722 25.195 1.00 84.31 174 LEU A N 1
ATOM 1413 C CA . LEU A 1 174 ? -7.859 7.256 24.873 1.00 84.31 174 LEU A CA 1
ATOM 1414 C C . LEU A 1 174 ? -7.882 7.993 23.524 1.00 84.31 174 LEU A C 1
ATOM 1416 O O . LEU A 1 174 ? -8.250 7.392 22.510 1.00 84.31 174 LEU A O 1
ATOM 1420 N N . PRO A 1 175 ? -7.467 9.272 23.477 1.00 70.62 175 PRO A N 1
ATOM 1421 C CA . PRO A 1 175 ? -7.275 9.981 22.218 1.00 70.62 175 PRO A CA 1
ATOM 1422 C C . PRO A 1 175 ? -6.061 9.452 21.429 1.00 70.62 175 PRO A C 1
ATOM 1424 O O . PRO A 1 175 ? -5.166 8.804 21.976 1.00 70.62 175 PRO A O 1
ATOM 1427 N N . GLU A 1 176 ? -6.050 9.762 20.130 1.00 62.56 176 GLU A N 1
ATOM 1428 C CA . GLU A 1 176 ? -5.146 9.248 19.083 1.00 62.56 176 GLU A CA 1
ATOM 1429 C C . GLU A 1 176 ? -3.640 9.330 19.407 1.00 62.56 176 GLU A C 1
ATOM 1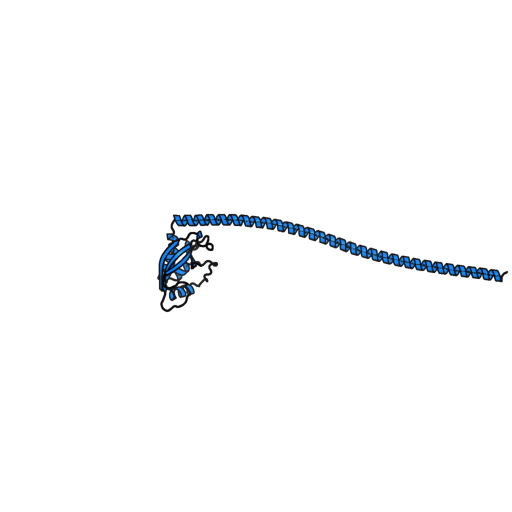431 O O . GLU A 1 176 ? -2.860 8.492 18.955 1.00 62.56 176 GLU A O 1
ATOM 1436 N N . ASP A 1 177 ? -3.229 10.302 20.224 1.00 58.31 177 ASP A N 1
ATOM 1437 C CA . ASP A 1 177 ? -1.820 10.634 20.485 1.00 58.31 177 ASP A CA 1
ATOM 1438 C C . ASP A 1 177 ? -1.058 9.595 21.326 1.00 58.31 177 ASP A C 1
ATOM 1440 O O . ASP A 1 177 ? 0.148 9.724 21.531 1.00 58.31 177 ASP A O 1
ATOM 1444 N N . ILE A 1 178 ? -1.741 8.566 21.837 1.00 57.81 178 ILE A N 1
ATOM 1445 C CA . ILE A 1 178 ? -1.161 7.622 22.805 1.00 57.81 178 ILE A CA 1
ATOM 1446 C C . ILE A 1 178 ? -0.574 6.374 22.119 1.00 57.81 178 ILE A C 1
ATOM 1448 O O . ILE A 1 178 ? 0.305 5.724 22.684 1.00 57.81 178 ILE A O 1
ATOM 1452 N N . LEU A 1 179 ? -1.007 6.035 20.896 1.00 61.88 179 LEU A N 1
ATOM 1453 C CA . LEU A 1 179 ? -0.576 4.822 20.186 1.00 61.88 179 LEU A CA 1
ATOM 1454 C C . LEU A 1 179 ? -0.310 5.112 18.700 1.00 61.88 179 LEU A C 1
ATOM 1456 O O . LEU A 1 179 ? -1.208 5.025 17.863 1.00 61.88 179 LEU A O 1
ATOM 1460 N N . ASP A 1 180 ? 0.949 5.399 18.352 1.00 59.94 180 ASP A N 1
ATOM 1461 C CA . ASP A 1 180 ? 1.365 5.746 16.979 1.00 59.94 180 ASP A CA 1
ATOM 1462 C C . ASP A 1 180 ? 0.986 4.688 15.925 1.00 59.94 180 ASP A C 1
ATOM 1464 O O . ASP A 1 180 ? 0.758 5.015 14.761 1.00 59.94 180 ASP A O 1
ATOM 1468 N N . ASN A 1 181 ? 0.868 3.419 16.324 1.00 62.66 181 ASN A N 1
ATOM 1469 C CA . ASN A 1 181 ? 0.471 2.307 15.456 1.00 62.66 181 ASN A CA 1
ATOM 1470 C C . ASN A 1 181 ? -1.053 2.074 15.376 1.00 62.66 181 ASN A C 1
ATOM 1472 O O . ASN A 1 181 ? -1.476 1.116 14.725 1.00 62.66 181 ASN A O 1
ATOM 1476 N N . LYS A 1 182 ? -1.868 2.906 16.039 1.00 65.38 182 LYS A N 1
ATOM 1477 C CA . LYS A 1 182 ? -3.341 2.809 16.104 1.00 65.38 182 LYS A CA 1
ATOM 1478 C C . LYS A 1 182 ? -4.047 4.127 15.773 1.00 65.38 182 LYS A C 1
ATOM 1480 O O . LYS A 1 182 ? -5.213 4.305 16.120 1.00 65.38 182 LYS A O 1
ATOM 1485 N N . LYS A 1 183 ? -3.363 5.036 15.072 1.00 63.09 183 LYS A N 1
ATOM 1486 C CA . LYS A 1 183 ? -3.961 6.286 14.583 1.00 63.09 183 LYS A CA 1
ATOM 1487 C C . LYS A 1 183 ? -5.202 6.000 13.731 1.00 63.09 183 LYS A C 1
ATOM 1489 O O . LYS A 1 183 ? -5.134 5.232 12.771 1.00 63.09 183 LYS A O 1
ATOM 1494 N N . GLY A 1 184 ? -6.327 6.600 14.111 1.00 67.94 184 GLY A N 1
ATOM 1495 C CA . GLY A 1 184 ? -7.648 6.406 13.510 1.00 67.94 184 GLY A CA 1
ATOM 1496 C C . GLY A 1 184 ? -8.536 5.345 14.169 1.00 67.94 184 GLY A C 1
ATOM 1497 O O . GLY A 1 184 ? -9.704 5.247 13.794 1.00 67.94 184 GLY A O 1
ATOM 1498 N N . ASP A 1 185 ? -8.037 4.583 15.147 1.00 80.75 185 ASP A N 1
ATOM 1499 C CA . ASP A 1 185 ? -8.851 3.619 15.894 1.00 80.75 185 ASP A CA 1
ATOM 1500 C C . ASP A 1 185 ? -9.457 4.249 17.159 1.00 80.75 185 ASP A C 1
ATOM 1502 O O . ASP A 1 185 ? -8.826 5.040 17.862 1.00 80.75 185 ASP A O 1
ATOM 1506 N N . ILE A 1 186 ? -10.687 3.865 17.506 1.00 87.38 186 ILE A N 1
ATOM 1507 C CA . ILE A 1 186 ? -11.307 4.257 18.778 1.00 87.38 186 ILE A CA 1
ATOM 1508 C C . ILE A 1 186 ? -10.769 3.317 19.855 1.00 87.38 186 ILE A C 1
ATOM 1510 O O . ILE A 1 186 ? -11.113 2.134 19.864 1.00 87.38 186 ILE A O 1
ATOM 1514 N N . VAL A 1 187 ? -9.916 3.831 20.744 1.00 89.56 187 VAL A N 1
ATOM 1515 C CA . VAL A 1 187 ? -9.216 3.023 21.751 1.00 89.56 187 VAL A CA 1
ATOM 1516 C C . VAL A 1 187 ? -9.750 3.301 23.151 1.00 89.56 187 VAL A C 1
ATOM 1518 O O . VAL A 1 187 ? -9.872 4.449 23.570 1.00 89.56 187 VAL A O 1
ATOM 1521 N N . PHE A 1 188 ? -9.996 2.234 23.903 1.00 91.19 188 PHE A N 1
ATOM 1522 C CA . PHE A 1 188 ? -10.283 2.283 25.330 1.00 91.19 188 PHE A CA 1
ATOM 1523 C C . PHE A 1 188 ? -9.183 1.591 26.120 1.00 91.19 188 PHE A C 1
ATOM 1525 O O . PHE A 1 188 ? -8.793 0.467 25.804 1.00 91.19 188 PHE A O 1
ATOM 1532 N N . LYS A 1 189 ? -8.728 2.238 27.188 1.00 92.50 189 LYS A N 1
ATOM 1533 C CA . LYS A 1 189 ? -7.979 1.609 28.266 1.00 92.50 189 LYS A CA 1
ATOM 1534 C C . LYS A 1 189 ? -8.975 0.995 29.242 1.00 92.50 189 LYS A C 1
ATOM 1536 O O . LYS A 1 189 ? -9.803 1.705 29.804 1.00 92.50 189 LYS A O 1
ATOM 1541 N N . VAL A 1 190 ? -8.912 -0.315 29.436 1.00 93.62 190 VAL A N 1
ATOM 1542 C CA . VAL A 1 190 ? -9.853 -1.058 30.278 1.00 93.62 190 VAL A CA 1
ATOM 1543 C C . VAL A 1 190 ? -9.088 -1.850 31.323 1.00 93.62 190 VAL A C 1
ATOM 1545 O O . VAL A 1 190 ? -8.164 -2.598 30.999 1.00 93.62 190 VAL A O 1
ATOM 1548 N N . GLN A 1 191 ? -9.480 -1.694 32.583 1.00 94.19 191 GLN A N 1
ATOM 1549 C CA . GLN A 1 191 ? -8.984 -2.510 33.683 1.00 94.19 191 GLN A CA 1
ATOM 1550 C C . GLN A 1 191 ? -10.003 -3.599 33.995 1.00 94.19 191 GLN A C 1
ATOM 1552 O O . GLN A 1 191 ? -11.142 -3.318 34.374 1.00 94.19 191 GLN A O 1
ATOM 1557 N N . PHE A 1 192 ? -9.587 -4.847 33.817 1.00 93.31 192 PHE A N 1
ATOM 1558 C CA . PHE A 1 192 ? -10.373 -6.030 34.123 1.00 93.31 192 PHE A CA 1
ATOM 1559 C C . PHE A 1 192 ? -9.872 -6.691 35.401 1.00 93.31 192 PHE A C 1
ATOM 1561 O O . PHE A 1 192 ? -8.677 -6.915 35.555 1.00 93.31 192 PHE A O 1
ATOM 1568 N N . ILE A 1 193 ? -10.783 -7.090 36.278 1.00 92.94 193 ILE A N 1
ATOM 1569 C CA . ILE A 1 193 ? -10.514 -8.036 37.358 1.00 92.94 193 ILE A CA 1
ATOM 1570 C C . ILE A 1 193 ? -10.972 -9.406 36.862 1.00 92.94 193 ILE A C 1
ATOM 1572 O O . ILE A 1 193 ? -12.157 -9.600 36.587 1.00 92.94 193 ILE A O 1
ATOM 1576 N N . ILE A 1 194 ? -10.025 -10.326 36.705 1.00 90.94 194 ILE A N 1
ATOM 1577 C CA . ILE A 1 194 ? -10.243 -11.668 36.165 1.00 90.94 194 ILE A CA 1
ATOM 1578 C C . ILE A 1 194 ? -10.155 -12.683 37.299 1.00 90.94 194 ILE A C 1
ATOM 1580 O O . ILE A 1 194 ? -9.170 -12.700 38.033 1.00 90.94 194 ILE A O 1
ATOM 1584 N N . GLU A 1 195 ? -11.159 -13.546 37.393 1.00 90.44 195 GLU A N 1
ATOM 1585 C CA . GLU A 1 195 ? -11.124 -14.758 38.209 1.00 90.44 195 GLU A CA 1
ATOM 1586 C C . GLU A 1 195 ? -10.951 -15.953 37.266 1.00 90.44 195 GLU A C 1
ATOM 1588 O O . GLU A 1 195 ? -11.792 -16.185 36.388 1.00 90.44 195 GLU A O 1
ATOM 1593 N N . LYS A 1 196 ? -9.856 -16.700 37.394 1.00 86.75 196 LYS A N 1
ATOM 1594 C CA . LYS A 1 196 ? -9.585 -17.890 36.581 1.00 86.75 196 LYS A CA 1
ATOM 1595 C C . LYS A 1 196 ? -10.289 -19.121 37.132 1.00 86.75 196 LYS A C 1
ATOM 1597 O O . LYS A 1 196 ? -10.565 -19.250 38.323 1.00 86.75 196 LYS A O 1
ATOM 1602 N N . SER A 1 197 ? -10.554 -20.064 36.238 1.00 83.44 197 SER A N 1
ATOM 1603 C CA . SER A 1 197 ? -11.064 -21.383 36.612 1.00 83.44 197 SER A CA 1
ATOM 1604 C C . SER A 1 197 ? -9.944 -22.248 37.207 1.00 83.44 197 SER A C 1
ATOM 1606 O O . SER A 1 197 ? -8.824 -22.280 36.692 1.00 83.44 197 SER A O 1
ATOM 1608 N N . GLU A 1 198 ? -10.240 -22.973 38.290 1.00 71.50 198 GLU A N 1
ATOM 1609 C CA . GLU A 1 198 ? -9.278 -23.871 38.940 1.00 71.50 198 GLU A CA 1
ATOM 1610 C C . GLU A 1 198 ? -8.835 -25.003 37.993 1.00 71.50 198 GLU A C 1
ATOM 1612 O O . GLU A 1 198 ? -9.656 -25.676 37.371 1.00 71.50 198 GLU A O 1
ATOM 1617 N N . GLY A 1 199 ? -7.521 -25.238 37.907 1.00 63.78 199 GLY A N 1
ATOM 1618 C CA . GLY A 1 199 ? -6.941 -26.382 37.192 1.00 63.78 199 GLY A CA 1
ATOM 1619 C C . GLY A 1 199 ? -6.631 -26.172 35.705 1.00 63.78 199 GLY A C 1
ATOM 1620 O O . GLY A 1 199 ? -6.187 -27.120 35.057 1.00 63.78 199 GLY A O 1
ATOM 1621 N N . PHE A 1 200 ? -6.809 -24.963 35.158 1.00 58.75 200 PHE A N 1
ATOM 1622 C CA . PHE A 1 200 ? -6.485 -24.670 33.758 1.00 58.75 200 PHE A CA 1
ATOM 1623 C C . PHE A 1 200 ? -5.228 -23.795 33.622 1.00 58.75 200 PHE A C 1
ATOM 1625 O O . PHE A 1 200 ? -5.276 -22.570 33.679 1.00 58.75 200 PHE A O 1
ATOM 1632 N N . ASP A 1 201 ? -4.082 -24.446 33.411 1.00 53.44 201 ASP A N 1
ATOM 1633 C CA . ASP A 1 201 ? -2.749 -23.825 33.317 1.00 53.44 201 ASP A CA 1
ATOM 1634 C C . ASP A 1 201 ? -2.316 -23.561 31.859 1.00 53.44 201 ASP A C 1
ATOM 1636 O O . ASP A 1 201 ? -1.174 -23.788 31.461 1.00 53.44 201 ASP A O 1
ATOM 1640 N N . ARG A 1 202 ? -3.256 -23.151 30.994 1.00 53.97 202 ARG A N 1
ATOM 1641 C CA . ARG A 1 202 ? -2.934 -22.747 29.614 1.00 53.97 202 ARG A CA 1
ATOM 1642 C C . ARG A 1 202 ? -3.065 -21.239 29.456 1.00 53.97 202 ARG A C 1
ATOM 1644 O O . ARG A 1 202 ? -4.153 -20.679 29.564 1.00 53.97 202 ARG A O 1
ATOM 1651 N N . SER A 1 203 ? -1.937 -20.612 29.139 1.00 53.12 203 SER A N 1
ATOM 1652 C CA . SER A 1 203 ? -1.711 -19.182 28.897 1.00 53.12 203 SER A CA 1
ATOM 1653 C C . SER A 1 203 ? -2.370 -18.637 27.617 1.00 53.12 203 SER A C 1
ATOM 1655 O O . SER A 1 203 ? -1.779 -17.802 26.943 1.00 53.12 203 SER A O 1
ATOM 1657 N N . PHE A 1 204 ? -3.523 -19.165 27.193 1.00 57.62 204 PHE A N 1
ATOM 1658 C CA . PHE A 1 204 ? -4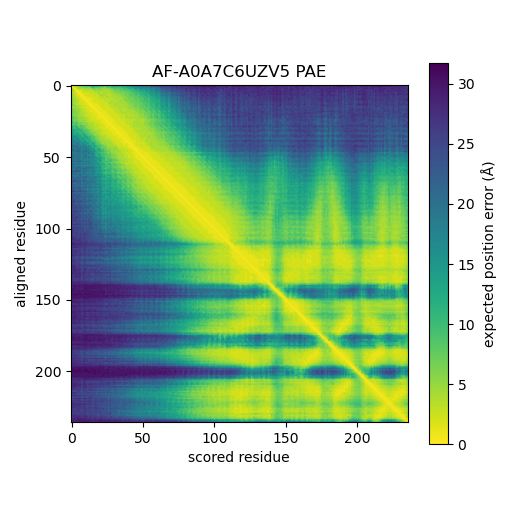.062 -18.850 25.862 1.00 57.62 204 PHE A CA 1
ATOM 1659 C C . PHE A 1 204 ? -4.843 -17.538 25.836 1.00 57.62 204 PHE A C 1
ATOM 1661 O O . PHE A 1 204 ? -4.770 -16.767 24.884 1.00 57.62 204 PHE A O 1
ATOM 1668 N N . THR A 1 205 ? -5.589 -17.264 26.901 1.00 62.47 205 THR A N 1
ATOM 1669 C CA . THR A 1 205 ? -6.069 -15.918 27.157 1.00 62.47 205 THR A CA 1
ATOM 1670 C C . THR A 1 205 ? -4.916 -15.207 27.854 1.00 62.47 205 THR A C 1
ATOM 1672 O O . THR A 1 205 ? -4.601 -15.586 28.980 1.00 62.47 205 THR A O 1
ATOM 1675 N N . ASP A 1 206 ? -4.282 -14.205 27.247 1.00 72.19 206 ASP A N 1
ATOM 1676 C CA . ASP A 1 206 ? -3.159 -13.455 27.852 1.00 72.19 206 ASP A CA 1
ATOM 1677 C C . ASP A 1 206 ? -3.506 -12.790 29.207 1.00 72.19 206 ASP A C 1
ATOM 1679 O O . ASP A 1 206 ? -2.720 -12.026 29.756 1.00 72.19 206 ASP A O 1
ATOM 1683 N N . PHE A 1 207 ? -4.705 -13.011 29.751 1.00 83.62 207 PHE A N 1
ATOM 1684 C CA . PHE A 1 207 ? -5.161 -12.603 31.071 1.00 83.62 207 PHE A CA 1
ATOM 1685 C C . PHE A 1 207 ? -4.478 -13.371 32.212 1.00 83.62 207 PHE A C 1
ATOM 1687 O O . PHE A 1 207 ? -4.362 -14.600 32.206 1.00 83.62 207 PHE A O 1
ATOM 1694 N N . SER A 1 208 ? -4.085 -12.625 33.239 1.00 85.75 208 SER A N 1
ATOM 1695 C CA . SER A 1 208 ? -3.596 -13.106 34.534 1.00 85.75 208 SER A CA 1
ATOM 1696 C C . SER A 1 208 ? -4.733 -13.158 35.558 1.00 85.75 208 SER A C 1
ATOM 1698 O O . SER A 1 208 ? -5.782 -12.566 35.337 1.00 85.75 208 SER A O 1
ATOM 1700 N N . GLU A 1 209 ? -4.547 -13.867 36.670 1.00 87.62 209 GLU A N 1
ATOM 1701 C CA . GLU A 1 209 ? -5.471 -13.773 37.813 1.00 87.62 209 GLU A CA 1
ATOM 1702 C C . GLU A 1 209 ? -5.430 -12.352 38.405 1.00 87.62 209 GLU A C 1
ATOM 1704 O O . GLU A 1 209 ? -4.350 -11.770 38.530 1.00 87.62 209 GLU A O 1
ATOM 1709 N N . GLY A 1 210 ? -6.583 -11.798 38.783 1.00 89.56 210 GLY A N 1
ATOM 1710 C CA . GLY A 1 210 ? -6.689 -10.464 39.374 1.00 89.56 210 GLY A CA 1
ATOM 1711 C C . GLY A 1 210 ? -6.706 -9.332 38.342 1.00 89.56 210 GLY A C 1
ATOM 1712 O O . GLY A 1 210 ? -7.386 -9.415 37.317 1.00 89.56 210 GLY A O 1
ATOM 1713 N N . LEU A 1 211 ? -6.011 -8.232 38.637 1.00 91.88 211 LEU A N 1
ATOM 1714 C CA . LEU A 1 211 ? -6.071 -7.000 37.846 1.00 91.88 211 LEU A CA 1
ATOM 1715 C C . LEU A 1 211 ? -5.289 -7.112 36.527 1.00 91.88 211 LEU A C 1
ATOM 1717 O O . LEU A 1 211 ? -4.100 -7.422 36.510 1.00 91.88 211 LEU A O 1
ATOM 1721 N N . ASN A 1 212 ? -5.955 -6.794 35.420 1.00 90.69 212 ASN A N 1
ATOM 1722 C CA . ASN A 1 212 ? -5.429 -6.826 34.064 1.00 90.69 212 ASN A CA 1
ATOM 1723 C C . ASN A 1 212 ? -5.737 -5.522 33.338 1.00 90.69 212 ASN A C 1
ATOM 1725 O O . ASN A 1 212 ? -6.895 -5.181 33.123 1.00 90.69 212 ASN A O 1
ATOM 1729 N N . GLU A 1 213 ? -4.701 -4.838 32.873 1.00 92.25 213 GLU A N 1
ATOM 1730 C CA . GLU A 1 213 ? -4.851 -3.664 32.019 1.00 92.25 213 GLU A CA 1
ATOM 1731 C C . GLU A 1 213 ? -4.819 -4.069 30.541 1.00 92.25 213 GLU A C 1
ATOM 1733 O O . GLU A 1 213 ? -3.888 -4.746 30.094 1.00 92.25 213 GLU A O 1
ATOM 1738 N N . ARG A 1 214 ? -5.842 -3.689 29.773 1.00 89.62 214 ARG A N 1
ATOM 1739 C CA . ARG A 1 214 ? -5.938 -3.952 28.333 1.00 89.62 214 ARG A CA 1
ATOM 1740 C C . ARG A 1 214 ? -6.336 -2.706 27.565 1.00 89.62 214 ARG A C 1
ATOM 1742 O O . ARG A 1 214 ? -7.021 -1.829 28.074 1.00 89.62 214 ARG A O 1
ATOM 1749 N N . TYR A 1 215 ? -5.937 -2.687 26.307 1.00 89.62 215 TYR A N 1
ATOM 1750 C CA . TYR A 1 215 ? -6.319 -1.699 25.318 1.00 89.62 215 TYR A CA 1
ATOM 1751 C C . TYR A 1 215 ? -7.258 -2.376 24.329 1.00 89.62 215 TYR A C 1
ATOM 1753 O O . TYR A 1 215 ? -6.941 -3.438 23.787 1.00 89.62 215 TYR A O 1
ATOM 1761 N N . ILE A 1 216 ? -8.432 -1.787 24.135 1.00 89.38 216 ILE A N 1
ATOM 1762 C CA . ILE A 1 216 ? -9.487 -2.328 23.283 1.00 89.38 216 ILE A CA 1
ATOM 1763 C C . ILE A 1 216 ? -9.766 -1.338 22.167 1.00 89.38 216 ILE A C 1
ATOM 1765 O O . ILE A 1 216 ? -10.092 -0.185 22.435 1.00 89.38 216 ILE A O 1
ATOM 1769 N N . THR A 1 217 ? -9.652 -1.794 20.923 1.00 89.50 217 THR A N 1
ATOM 1770 C CA . THR A 1 217 ? -10.088 -1.025 19.755 1.00 89.50 217 THR A CA 1
ATOM 1771 C C . THR A 1 217 ? -11.522 -1.401 19.405 1.00 89.50 217 THR A C 1
ATOM 1773 O O . THR A 1 217 ? -11.881 -2.582 19.435 1.00 89.50 217 THR A O 1
ATOM 1776 N N . VAL A 1 218 ? -12.347 -0.409 19.073 1.00 89.94 218 VAL A N 1
ATOM 1777 C CA . VAL A 1 218 ? -13.764 -0.601 18.738 1.00 89.94 218 VAL A CA 1
ATOM 1778 C C . VAL A 1 218 ? -14.070 0.029 17.382 1.00 89.94 218 VAL A C 1
ATOM 1780 O O . VAL A 1 218 ? -13.703 1.171 17.126 1.00 89.94 218 VAL A O 1
ATOM 1783 N N . ASP A 1 219 ? -14.782 -0.707 16.531 1.00 88.38 219 ASP A N 1
ATOM 1784 C CA . ASP A 1 219 ? -15.201 -0.265 15.201 1.00 88.38 219 ASP A CA 1
ATOM 1785 C C . ASP A 1 219 ? -16.721 -0.337 15.055 1.00 88.38 219 ASP A C 1
ATOM 1787 O O . ASP A 1 219 ? -17.380 -1.208 15.627 1.00 88.38 219 ASP A O 1
ATOM 1791 N N . TYR A 1 220 ? -17.289 0.545 14.232 1.00 87.81 220 TYR A N 1
ATOM 1792 C CA . TYR A 1 220 ? -18.696 0.448 13.857 1.00 87.81 220 TYR A CA 1
ATOM 1793 C C . TYR A 1 220 ? -18.876 -0.496 12.665 1.00 87.81 220 TYR A C 1
ATOM 1795 O O . TYR A 1 220 ? -18.358 -0.258 11.569 1.00 87.81 220 TYR A O 1
ATOM 1803 N N . SER A 1 221 ? -19.653 -1.558 12.858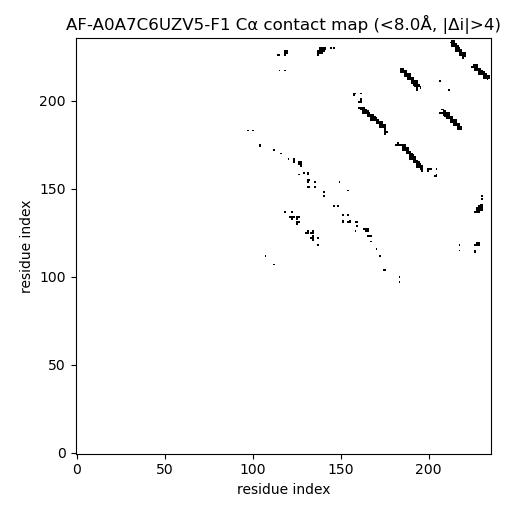 1.00 85.88 221 SER A N 1
ATOM 1804 C CA . SER A 1 221 ? -20.060 -2.452 11.782 1.00 85.88 221 SER A CA 1
ATOM 1805 C C . SER A 1 221 ? -21.261 -1.886 11.050 1.00 85.88 221 SER A C 1
ATOM 1807 O O . SER A 1 221 ? -22.357 -1.858 11.598 1.00 85.88 221 SER A O 1
ATOM 1809 N N . LYS A 1 222 ? -21.094 -1.506 9.782 1.00 85.94 222 LYS A N 1
ATOM 1810 C CA . LYS A 1 222 ? -22.248 -1.149 8.941 1.00 85.94 222 LYS A CA 1
ATOM 1811 C C . LYS A 1 222 ? -23.148 -2.347 8.645 1.00 85.94 222 LYS A C 1
ATOM 1813 O O . LYS A 1 222 ? -24.347 -2.176 8.523 1.00 85.94 222 LYS A O 1
ATOM 1818 N N . GLU A 1 223 ? -22.569 -3.540 8.525 1.00 85.50 223 GLU A N 1
ATOM 1819 C CA . GLU A 1 223 ? -23.310 -4.770 8.213 1.00 85.50 223 GLU A CA 1
ATOM 1820 C C . GLU A 1 223 ? -24.214 -5.205 9.372 1.00 85.50 223 GLU A C 1
ATOM 1822 O O . GLU A 1 223 ? -25.325 -5.666 9.143 1.00 85.50 223 GLU A O 1
ATOM 1827 N N . MET A 1 224 ? -23.734 -5.044 10.609 1.00 83.75 224 MET A N 1
ATOM 1828 C CA . MET A 1 224 ? -24.451 -5.449 11.827 1.00 83.75 224 MET A CA 1
ATOM 1829 C C . MET A 1 224 ? -25.110 -4.260 12.546 1.00 83.75 224 MET A C 1
ATOM 1831 O O . MET A 1 224 ? -25.676 -4.438 13.617 1.00 83.75 224 MET A O 1
ATOM 1835 N N . GLU A 1 225 ? -24.967 -3.051 11.996 1.00 88.31 225 GLU A N 1
ATOM 1836 C CA . GLU A 1 225 ? -25.438 -1.772 12.550 1.00 88.31 225 GLU A CA 1
ATOM 1837 C C . GLU A 1 225 ? -25.071 -1.526 14.031 1.00 88.31 225 GLU A C 1
ATOM 1839 O O . GLU A 1 225 ? -25.766 -0.806 14.750 1.00 88.31 225 GLU A O 1
ATOM 1844 N N . GLN A 1 226 ? -23.942 -2.074 14.494 1.00 89.38 226 GLN A N 1
ATOM 1845 C CA . GLN A 1 226 ? -23.519 -2.030 15.899 1.00 89.38 226 GLN A CA 1
ATOM 1846 C C . GLN A 1 226 ? -22.009 -1.821 16.070 1.00 89.38 226 GLN A C 1
ATOM 1848 O O . GLN A 1 226 ? -21.212 -2.128 15.178 1.00 89.38 226 GLN A O 1
ATOM 1853 N N . TRP A 1 227 ? -21.616 -1.321 17.244 1.00 90.62 227 TRP A N 1
ATOM 1854 C CA . TRP A 1 227 ? -20.220 -1.232 17.681 1.00 90.62 227 TRP A CA 1
ATOM 1855 C C . TRP A 1 227 ? -19.681 -2.612 18.057 1.00 90.62 227 TRP A C 1
ATOM 1857 O O . TRP A 1 227 ? -20.364 -3.386 18.724 1.00 90.62 227 TRP A O 1
ATOM 1867 N N . MET A 1 228 ? -18.460 -2.919 17.628 1.00 90.56 228 MET A N 1
ATOM 1868 C CA . MET A 1 228 ? -17.836 -4.229 17.815 1.00 90.56 228 MET A CA 1
ATOM 1869 C C . MET A 1 228 ? -16.360 -4.075 18.158 1.00 90.56 228 MET A C 1
ATOM 1871 O O . MET A 1 228 ? -15.687 -3.164 17.677 1.00 90.56 228 MET A O 1
ATOM 1875 N N . ILE A 1 229 ? -15.842 -4.997 18.960 1.00 90.00 229 ILE A N 1
ATOM 1876 C CA . ILE A 1 229 ? -14.432 -5.032 19.336 1.00 90.00 229 ILE A CA 1
ATOM 1877 C C . ILE A 1 229 ? -13.613 -5.482 18.124 1.00 90.00 229 ILE A C 1
ATOM 1879 O O . ILE A 1 229 ? -13.832 -6.562 17.578 1.00 90.00 229 ILE A O 1
ATOM 1883 N N . SER A 1 230 ? -12.658 -4.661 17.701 1.00 87.19 230 SER A N 1
ATOM 1884 C CA . SER A 1 230 ? -11.771 -4.954 16.571 1.00 87.19 230 SER A CA 1
ATOM 1885 C C . SER A 1 230 ? -10.399 -5.485 16.990 1.00 87.19 230 SER A C 1
ATOM 1887 O O . SER A 1 230 ? -9.666 -6.026 16.158 1.00 87.19 230 SER A O 1
ATOM 1889 N N . GLY A 1 231 ? -10.067 -5.370 18.279 1.00 85.25 231 GLY A N 1
ATOM 1890 C CA . GLY A 1 231 ? -8.833 -5.884 18.856 1.00 85.25 231 GLY A CA 1
ATOM 1891 C C . GLY A 1 231 ? -8.763 -5.692 20.370 1.00 85.25 231 GLY A C 1
ATOM 1892 O O . GLY A 1 231 ? -9.332 -4.750 20.918 1.00 85.25 231 GLY A O 1
ATOM 1893 N N . ILE A 1 232 ? -8.047 -6.596 21.038 1.00 86.06 232 ILE A N 1
ATOM 1894 C CA . ILE A 1 232 ? -7.755 -6.547 22.481 1.00 86.06 232 ILE A CA 1
ATOM 1895 C C . ILE A 1 232 ? -6.260 -6.818 22.659 1.00 86.06 232 ILE A C 1
ATOM 1897 O O . ILE A 1 232 ? -5.782 -7.861 22.229 1.00 86.06 232 ILE A O 1
ATOM 1901 N N . PHE A 1 233 ? -5.511 -5.911 23.279 1.00 83.12 233 PHE A N 1
ATOM 1902 C CA . PHE A 1 233 ? -4.057 -6.045 23.421 1.00 83.12 233 PHE A CA 1
ATOM 1903 C C . PHE A 1 233 ? -3.538 -5.440 24.730 1.00 83.12 233 PHE A C 1
ATOM 1905 O O . PHE A 1 233 ? -4.254 -4.740 25.445 1.00 83.12 233 PHE A O 1
ATOM 1912 N N . THR A 1 234 ? -2.292 -5.744 25.077 1.00 82.50 234 THR A N 1
ATOM 1913 C CA . THR A 1 234 ? -1.544 -5.095 26.164 1.00 82.50 234 THR A CA 1
ATOM 1914 C C . THR A 1 234 ? -0.699 -3.951 25.605 1.00 82.50 234 THR A C 1
ATOM 1916 O O . THR A 1 234 ? -0.365 -3.970 24.420 1.00 82.50 234 THR A O 1
ATOM 1919 N N . ALA A 1 235 ? -0.330 -2.968 26.433 1.00 71.06 235 ALA A N 1
ATOM 1920 C CA . ALA A 1 235 ? 0.718 -2.021 26.045 1.00 71.06 235 ALA A CA 1
ATOM 1921 C C . ALA A 1 235 ? 2.006 -2.799 25.723 1.00 71.06 235 ALA A C 1
ATOM 1923 O O . ALA A 1 235 ? 2.350 -3.729 26.459 1.00 71.06 235 ALA A O 1
ATOM 1924 N N . TYR A 1 236 ? 2.653 -2.456 24.606 1.00 56.44 236 TYR A N 1
ATOM 1925 C CA . TYR A 1 236 ? 3.977 -2.965 24.233 1.00 56.44 236 TYR A CA 1
ATOM 1926 C C . TYR A 1 236 ? 5.075 -2.149 24.909 1.00 56.44 236 TYR A C 1
ATOM 1928 O O . TYR A 1 236 ? 4.901 -0.911 24.996 1.00 56.44 236 TYR A O 1
#

pLDDT: mean 86.31, std 11.51, range [48.44, 97.75]

Sequence (236 aa):
MKKLVLIVVWLLLIAVFVVLNYLIWDRENKEKDIESLESLNASNSSSIAALGREINNLETEKKRMESEIFDLKKKISDLEDANKKIEEDNKKNLEIIQRKNETIYTLIQQSGTKDIEKAIINWVDSINAGNYDEAYKLIRLRPSSNQVLMSPKEFADNYKNSIKSIKIESMEFLPEDILDNKKGDIVFKVQFIIEKSEGFDRSFTDFSEGLNERYITVDYSKEMEQWMISGIFTAY